Protein AF-A0A8R1DP20-F1 (afdb_monomer_lite)

Organism: Caenorhabditis japonica (NCBI:txid281687)

Radius of gyration: 30.89 Å; chains: 1; bounding box: 67×84×111 Å

Secondary structure (DSSP, 8-state):
-BS-EE--TTSPPEEPPS---EEEEEEE------HHHHHHHHHHHHHHSHHHHHHHHHHHHHHHHHHHHHH-PPP---------------------------------------------------------S-HHHHHHHHHHHHHHHHHHHHHHHHIIIII--HHHHHHHHHHHTTT---EEESS-SSSEEEEEPPTT--HHHHHHHHHHHHHTT-EEE--EES-BSS---SS--GGGPPP-------PPPP---

pLDDT: mean 75.61, std 26.03, range [26.55, 98.62]

InterPro domains:
  IPR006205 Mevalonate kinase [PTHR43290] (3-236)
  IPR013750 GHMP kinase, C-terminal domain [PF08544] (145-205)
  IPR036554 GHMP kinase, C-terminal domain superfamily [G3DSA:3.30.70.890] (19-90)
  IPR036554 GHMP kinase, C-terminal domain superfamily [G3DSA:3.30.70.890] (121-227)
  IPR036554 GHMP kinase, C-terminal domain superfamily [SSF55060] (19-72)
  IPR036554 GHMP kinase, C-terminal domain superfamily [SSF55060] (142-235)

Sequence (257 aa):
MRGVASFKPGHRIEHLKNLPDLRVILVNSKVERNTARMVQTVKERLKKFPEVVDAMFGSIDAISLEAAKILHRPLLEENGGGDGVQENGLGPLGGEQDHHSLQPTRTASVRSSSLSSYVGGGKRNSSASVISATSEKGENVDTFSKLNDLCRINNQLLIALGVGHPKVDLICTTLARYGIHPKMTGAGGGGSVFAFLKPNTPQTLLDMIDGELRSHGFEVWQPPLGGPGVVEHQRRPELFQTPVSSTQCSTPASKHK

Foldseek 3Di:
DWFDWDDDPPDDIHGAPDFDFWKKKKKALPDDDDLVVLVVLLVVVCVVPVVVSVVLVVVLVVLSVVLSVLGHDDDPDPPDDDDDDDDDDDDDDDDDDDDDDDDDDDDDDDDDDDDDDDDDDDDDDDDDDDPDPDPPQPSQQVSQLSQLVSQQSNQVSSVVSVQEEVSVVVLQVLCVVVVWGWHDDRSHPGTMIMTTDGVPPDPVSVVVSCVVSVVSVMDIDTDTHRGDDDDDDPDDDPVPDDDDDPPPPDDDDDDDD

Structure (mmCIF, N/CA/C/O backbone):
data_AF-A0A8R1DP20-F1
#
_entry.id   AF-A0A8R1DP20-F1
#
loop_
_atom_site.group_PDB
_atom_site.id
_atom_site.type_symbol
_atom_site.label_atom_id
_atom_site.label_alt_id
_atom_site.label_comp_id
_atom_site.label_asym_id
_atom_site.label_entity_id
_atom_site.label_seq_id
_atom_site.pdbx_PDB_ins_code
_atom_site.Cartn_x
_atom_site.Cartn_y
_atom_site.Cartn_z
_atom_site.occupancy
_atom_site.B_iso_or_equiv
_atom_site.auth_seq_id
_atom_site.auth_comp_id
_atom_site.auth_asym_id
_atom_site.auth_atom_id
_atom_site.pdbx_PDB_model_num
ATOM 1 N N . MET A 1 1 ? 19.316 14.354 -0.183 1.00 49.19 1 MET A N 1
ATOM 2 C CA . MET A 1 1 ? 18.669 13.281 0.610 1.00 49.19 1 MET A CA 1
ATOM 3 C C . MET A 1 1 ? 17.906 12.382 -0.360 1.00 49.19 1 MET A C 1
ATOM 5 O O . MET A 1 1 ? 17.172 12.924 -1.175 1.00 49.19 1 MET A O 1
ATOM 9 N N . ARG A 1 2 ? 18.130 11.063 -0.351 1.00 61.38 2 ARG A N 1
ATOM 10 C CA . ARG A 1 2 ? 17.309 10.071 -1.078 1.00 61.38 2 ARG A 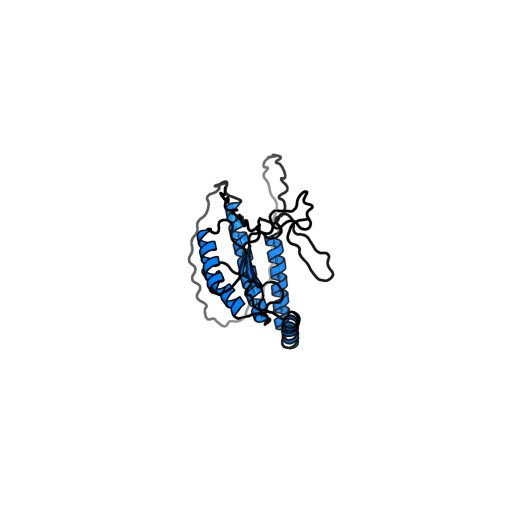CA 1
ATOM 11 C C . ARG A 1 2 ? 16.467 9.290 -0.063 1.00 61.38 2 ARG A C 1
ATOM 13 O O . ARG A 1 2 ? 16.819 9.291 1.116 1.00 61.38 2 ARG A O 1
ATOM 20 N N . GLY A 1 3 ? 15.469 8.549 -0.533 1.00 72.62 3 GLY A N 1
ATOM 21 C CA . GLY A 1 3 ? 15.149 7.263 0.088 1.00 72.62 3 GLY A CA 1
ATOM 22 C C . GLY A 1 3 ? 13.850 7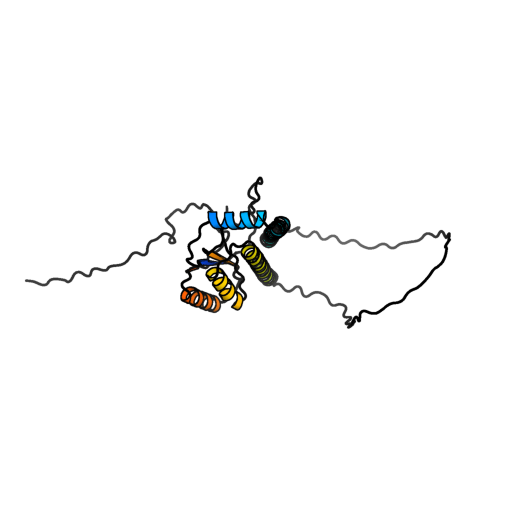.139 0.878 1.00 72.62 3 GLY A C 1
ATOM 23 O O . GLY A 1 3 ? 12.931 7.951 0.804 1.00 72.62 3 GLY A O 1
ATOM 24 N N . VAL A 1 4 ? 13.808 6.027 1.605 1.00 88.12 4 VAL A N 1
ATOM 25 C CA . VAL A 1 4 ? 12.757 5.566 2.512 1.00 88.12 4 VAL A CA 1
ATOM 26 C C . VAL A 1 4 ? 13.063 6.077 3.920 1.00 88.12 4 VAL A C 1
ATOM 28 O O . VAL A 1 4 ? 14.229 6.200 4.301 1.00 88.12 4 VAL A O 1
ATOM 31 N N . ALA A 1 5 ? 12.027 6.356 4.705 1.00 90.81 5 ALA A N 1
ATOM 32 C CA . ALA A 1 5 ? 12.176 6.754 6.097 1.00 90.81 5 ALA A CA 1
ATOM 33 C C . ALA A 1 5 ? 11.202 5.996 7.006 1.00 90.81 5 ALA A C 1
ATOM 35 O O . ALA A 1 5 ? 10.066 5.723 6.616 1.00 90.81 5 ALA A O 1
ATOM 36 N N . SER A 1 6 ? 11.658 5.688 8.217 1.00 91.75 6 SER A N 1
ATOM 37 C CA . SER A 1 6 ? 10.827 5.212 9.318 1.00 91.75 6 SER A CA 1
ATOM 38 C C . SER A 1 6 ? 10.242 6.409 10.069 1.00 91.75 6 SER A C 1
ATOM 40 O O . SER A 1 6 ? 10.922 7.413 10.301 1.00 91.75 6 SER A O 1
ATOM 42 N N . PHE A 1 7 ? 8.969 6.308 10.446 1.00 94.19 7 PHE A N 1
ATOM 43 C CA . PHE A 1 7 ? 8.262 7.315 11.230 1.00 94.19 7 PHE A CA 1
ATOM 44 C C . PHE A 1 7 ? 7.492 6.643 12.363 1.00 94.19 7 PHE A C 1
ATOM 46 O O . PHE A 1 7 ? 6.696 5.735 12.130 1.00 94.19 7 PHE A O 1
ATOM 53 N N . LYS A 1 8 ? 7.681 7.157 13.580 1.00 93.12 8 LYS A N 1
ATOM 54 C CA . LYS A 1 8 ? 6.907 6.793 14.766 1.00 93.12 8 LYS A CA 1
ATOM 55 C C . LYS A 1 8 ? 6.496 8.075 15.498 1.00 93.12 8 LYS A C 1
ATOM 57 O O . LYS A 1 8 ? 7.339 8.961 15.657 1.00 93.12 8 LYS A O 1
ATOM 62 N N . PRO A 1 9 ? 5.237 8.219 15.954 1.00 91.69 9 PRO A N 1
ATOM 63 C CA . PRO A 1 9 ? 4.812 9.392 16.716 1.00 91.69 9 PRO A CA 1
ATOM 64 C C . PRO A 1 9 ? 5.732 9.668 17.914 1.00 91.69 9 PRO A C 1
ATOM 66 O O . PRO A 1 9 ? 6.179 8.743 18.592 1.00 91.69 9 PRO A O 1
ATOM 69 N N . GLY A 1 10 ? 6.053 10.942 18.150 1.00 93.88 10 GLY A N 1
ATOM 70 C CA . GLY A 1 10 ? 6.970 11.374 19.215 1.00 93.88 10 GLY A CA 1
ATOM 71 C C . GLY A 1 10 ? 8.462 11.102 18.968 1.00 93.88 10 GLY A C 1
ATOM 72 O O . GLY A 1 10 ? 9.282 11.536 19.770 1.00 93.88 10 GLY A O 1
ATOM 73 N N . HIS A 1 11 ? 8.833 10.431 17.873 1.00 91.56 11 HIS A N 1
ATOM 74 C CA . HIS A 1 11 ? 10.223 10.117 17.529 1.00 91.56 11 HIS A CA 1
ATOM 75 C C . HIS A 1 11 ? 10.692 10.958 16.332 1.00 91.56 11 HIS A C 1
ATOM 77 O O . HIS A 1 11 ? 9.885 11.502 15.573 1.00 91.56 11 HIS A O 1
ATOM 83 N N . ARG A 1 12 ? 12.013 11.081 16.148 1.00 92.31 12 ARG A N 1
ATOM 84 C CA . ARG A 1 12 ? 12.572 11.690 14.931 1.00 92.31 12 ARG A CA 1
ATOM 85 C C . ARG A 1 12 ? 12.351 10.755 13.738 1.00 92.31 12 ARG A C 1
ATOM 87 O O . ARG A 1 12 ? 12.332 9.541 13.895 1.00 92.31 12 ARG A O 1
ATOM 94 N N . ILE A 1 13 ? 12.198 11.335 12.549 1.00 92.06 13 ILE A N 1
ATOM 95 C CA . ILE A 1 13 ? 12.156 10.575 11.295 1.00 92.06 13 ILE A CA 1
ATOM 96 C C . ILE A 1 13 ? 13.553 10.003 11.033 1.00 92.06 13 ILE A C 1
ATOM 98 O O . ILE A 1 13 ? 14.531 10.751 10.974 1.00 92.06 13 ILE A O 1
ATOM 102 N N . GLU A 1 14 ? 13.639 8.687 10.863 1.00 89.62 14 GLU A N 1
ATOM 103 C CA . GLU A 1 14 ? 14.893 7.977 10.608 1.00 89.62 14 GLU A CA 1
ATOM 104 C C . GLU A 1 14 ? 14.995 7.624 9.126 1.00 89.62 14 GLU A C 1
ATOM 106 O O . GLU A 1 14 ? 14.159 6.903 8.587 1.00 89.62 14 GLU A O 1
ATOM 111 N N . HIS A 1 15 ? 16.021 8.128 8.443 1.00 88.81 15 HIS A N 1
ATOM 112 C CA . HIS A 1 15 ? 16.232 7.848 7.024 1.00 88.81 15 HIS A CA 1
ATOM 113 C C . HIS A 1 15 ? 17.033 6.560 6.837 1.00 88.81 15 HIS A C 1
ATOM 115 O O . HIS A 1 15 ? 18.187 6.476 7.267 1.00 88.81 15 HIS A O 1
ATOM 121 N N . LEU A 1 16 ? 16.444 5.581 6.148 1.00 86.50 16 LEU A N 1
ATOM 122 C CA . LEU A 1 16 ? 17.113 4.326 5.828 1.00 86.50 16 LEU A CA 1
ATOM 123 C C . LEU A 1 16 ? 18.193 4.584 4.771 1.00 86.50 16 LEU A C 1
ATOM 125 O O . LEU A 1 16 ? 17.944 5.192 3.727 1.00 86.50 16 LEU A O 1
ATOM 129 N N . LYS A 1 17 ? 19.405 4.106 5.053 1.00 83.88 17 LYS A N 1
ATOM 130 C CA . LYS A 1 17 ? 20.562 4.180 4.150 1.00 83.88 17 LYS A CA 1
ATOM 131 C C . LYS A 1 17 ? 20.728 2.865 3.385 1.00 83.88 17 LYS A C 1
ATOM 133 O O . LYS A 1 17 ? 20.220 1.833 3.821 1.00 83.88 17 LYS A O 1
ATOM 138 N N . ASN A 1 18 ? 21.481 2.922 2.284 1.00 83.00 18 ASN A N 1
ATOM 139 C CA . ASN A 1 18 ? 21.891 1.769 1.465 1.00 83.00 18 ASN A CA 1
ATOM 140 C C . ASN A 1 18 ? 20.717 0.945 0.912 1.00 83.00 18 ASN A C 1
ATOM 142 O O . ASN A 1 18 ? 20.746 -0.283 0.903 1.00 83.00 18 ASN A O 1
ATOM 146 N N . LEU A 1 19 ? 19.671 1.641 0.469 1.00 83.19 19 LEU A N 1
ATOM 147 C CA . LEU A 1 19 ? 18.488 1.022 -0.117 1.00 83.19 19 LEU A CA 1
ATOM 148 C C . LEU A 1 19 ? 18.837 0.363 -1.466 1.00 83.19 19 LEU A C 1
ATOM 150 O O . LEU A 1 19 ? 19.580 0.969 -2.247 1.00 83.19 19 LEU A O 1
ATOM 154 N N . PRO A 1 20 ? 18.286 -0.826 -1.778 1.00 84.12 20 PRO A N 1
ATOM 155 C CA . PRO A 1 20 ? 18.354 -1.390 -3.126 1.00 84.12 20 PRO A CA 1
ATOM 156 C C . PRO A 1 20 ? 17.576 -0.517 -4.128 1.00 84.12 20 PRO A C 1
ATOM 158 O O . PRO A 1 20 ? 16.791 0.347 -3.733 1.00 84.12 20 PRO A O 1
ATOM 161 N N . ASP A 1 21 ? 17.752 -0.752 -5.433 1.00 84.62 21 ASP A N 1
ATOM 162 C CA . ASP A 1 21 ? 16.903 -0.111 -6.448 1.00 84.62 21 ASP A CA 1
ATOM 163 C C . ASP A 1 21 ? 15.476 -0.674 -6.374 1.00 84.62 21 ASP A C 1
ATOM 165 O O . ASP A 1 21 ? 15.208 -1.807 -6.779 1.00 84.62 21 ASP A O 1
ATOM 169 N N . LEU A 1 22 ? 14.558 0.106 -5.804 1.00 87.44 22 LEU A N 1
ATOM 170 C CA . LEU A 1 22 ? 13.177 -0.295 -5.563 1.00 87.44 22 LEU A CA 1
ATOM 171 C C . LEU A 1 22 ? 12.294 0.126 -6.736 1.00 87.44 22 LEU A C 1
ATOM 173 O O . LEU A 1 22 ? 11.806 1.252 -6.775 1.00 87.44 22 LEU A O 1
ATOM 177 N N . ARG A 1 23 ? 12.007 -0.788 -7.663 1.00 90.56 23 ARG A N 1
ATOM 178 C CA . ARG A 1 23 ? 10.954 -0.570 -8.667 1.00 90.56 23 ARG A CA 1
ATOM 179 C C . ARG A 1 23 ? 9.609 -1.051 -8.132 1.00 90.56 23 ARG A C 1
ATOM 181 O O . ARG A 1 23 ? 9.512 -2.150 -7.582 1.00 90.56 23 ARG A O 1
ATOM 188 N N . VAL A 1 24 ? 8.566 -0.245 -8.307 1.00 94.31 24 VAL A N 1
ATOM 189 C CA . VAL A 1 24 ? 7.194 -0.606 -7.924 1.00 94.31 24 VAL A CA 1
ATOM 190 C C . VAL A 1 24 ? 6.247 -0.478 -9.106 1.00 94.31 24 VAL A C 1
ATOM 192 O O . VAL A 1 24 ? 6.455 0.353 -9.983 1.00 94.31 24 VAL A O 1
ATOM 195 N N . ILE A 1 25 ? 5.176 -1.268 -9.102 1.00 95.75 25 ILE A N 1
ATOM 196 C CA . ILE A 1 25 ? 3.975 -0.964 -9.881 1.00 95.75 25 ILE A CA 1
ATOM 197 C C . ILE A 1 25 ? 3.020 -0.183 -8.980 1.00 95.75 25 ILE A C 1
ATOM 199 O O . ILE A 1 25 ? 2.758 -0.595 -7.850 1.00 95.75 25 ILE A O 1
ATOM 203 N N . LEU A 1 26 ? 2.529 0.952 -9.467 1.00 97.62 26 LEU A N 1
ATOM 204 C CA . LEU A 1 26 ? 1.549 1.813 -8.814 1.00 97.62 26 LEU A CA 1
ATOM 205 C C . LEU A 1 26 ? 0.270 1.784 -9.650 1.00 97.62 26 LEU A C 1
ATOM 207 O O . LEU A 1 26 ? 0.310 2.112 -10.835 1.00 97.62 26 LEU A O 1
ATOM 211 N N . VAL A 1 27 ? -0.855 1.418 -9.037 1.00 98.12 27 VAL A N 1
ATOM 212 C CA . VAL A 1 27 ? -2.149 1.315 -9.725 1.00 98.12 27 VAL A CA 1
ATOM 213 C C . VAL A 1 27 ? -3.176 2.188 -9.016 1.00 98.12 27 VAL A C 1
ATOM 215 O O . VAL A 1 27 ? -3.440 1.984 -7.832 1.00 98.12 27 VAL A O 1
ATOM 218 N N . ASN A 1 28 ? -3.764 3.149 -9.727 1.00 98.19 28 ASN A N 1
ATOM 219 C CA . ASN A 1 28 ? -4.878 3.968 -9.250 1.00 98.19 28 ASN A CA 1
ATOM 220 C C . ASN A 1 28 ? -6.208 3.371 -9.731 1.00 98.19 28 ASN A C 1
ATOM 222 O O . ASN A 1 28 ? -6.467 3.258 -10.930 1.00 98.19 28 ASN A O 1
ATOM 226 N N . SER A 1 29 ? -7.077 3.035 -8.776 1.00 97.56 29 SER A N 1
ATOM 227 C CA . SER A 1 29 ? -8.414 2.474 -9.019 1.00 97.56 29 SER A CA 1
ATOM 228 C C . SER A 1 29 ? -9.422 3.472 -9.612 1.00 97.56 29 SER A C 1
ATOM 230 O O . SER A 1 29 ? -10.528 3.072 -9.990 1.00 97.56 29 SER A O 1
ATOM 232 N N . LYS A 1 30 ? -9.067 4.767 -9.638 1.00 97.00 30 LYS A N 1
ATOM 233 C CA . LYS A 1 30 ? -9.943 5.916 -9.935 1.00 97.00 30 LYS A CA 1
ATOM 234 C C . LYS A 1 30 ? -11.189 6.005 -9.043 1.00 97.00 30 LYS A C 1
ATOM 236 O O . LYS A 1 30 ? -12.176 6.632 -9.410 1.00 97.00 30 LYS A O 1
ATOM 241 N N . VAL A 1 31 ? -11.160 5.366 -7.873 1.00 96.56 31 VAL A N 1
ATOM 242 C CA . VAL A 1 31 ? -12.232 5.447 -6.877 1.00 96.56 31 VAL A CA 1
ATOM 243 C C . VAL A 1 31 ? -11.957 6.612 -5.939 1.00 96.56 31 VAL A C 1
ATOM 245 O O . VAL A 1 31 ? -10.953 6.610 -5.217 1.00 96.56 31 VAL A O 1
ATOM 248 N N . GLU A 1 32 ? -12.865 7.585 -5.940 1.00 94.44 32 GLU A N 1
ATOM 249 C CA . GLU A 1 32 ? -12.885 8.664 -4.957 1.00 94.44 32 GLU A CA 1
ATOM 250 C C . GLU A 1 32 ? -13.083 8.118 -3.542 1.00 94.44 32 GLU A C 1
ATOM 252 O O . GLU A 1 32 ? -13.831 7.169 -3.311 1.00 94.44 32 GLU A O 1
ATOM 257 N N . ARG A 1 33 ? -12.414 8.737 -2.568 1.00 91.31 33 ARG A N 1
ATOM 258 C CA . ARG A 1 33 ? -12.427 8.290 -1.174 1.00 91.31 33 ARG A CA 1
ATOM 259 C C . ARG A 1 33 ? -12.452 9.470 -0.217 1.00 91.31 33 ARG A C 1
ATOM 261 O O . ARG A 1 33 ? -11.727 10.445 -0.393 1.00 91.31 33 ARG A O 1
ATOM 268 N N . ASN A 1 34 ? -13.218 9.339 0.861 1.00 93.81 34 ASN A N 1
ATOM 269 C CA . ASN A 1 34 ? -13.189 10.287 1.969 1.00 93.81 34 ASN A CA 1
ATOM 270 C C . ASN A 1 34 ? -12.251 9.761 3.070 1.00 93.81 34 ASN A C 1
ATOM 272 O O . ASN A 1 34 ? -12.592 8.823 3.792 1.00 93.81 34 ASN A O 1
ATOM 276 N N . THR A 1 35 ? -11.069 10.373 3.200 1.00 94.44 35 THR A N 1
ATOM 277 C CA . THR A 1 35 ? -10.058 10.011 4.212 1.00 94.44 35 THR A CA 1
ATOM 278 C C . THR A 1 35 ? -10.621 10.043 5.637 1.00 94.44 35 THR A C 1
ATOM 280 O O . THR A 1 35 ? -10.361 9.121 6.407 1.00 94.44 35 THR A O 1
ATOM 283 N N . ALA A 1 36 ? -11.425 11.053 5.986 1.00 96.94 36 ALA A N 1
ATOM 284 C CA . ALA A 1 36 ? -12.000 11.173 7.325 1.00 96.94 36 ALA A CA 1
ATOM 285 C C . ALA A 1 36 ? -12.980 10.026 7.627 1.00 96.94 36 ALA A C 1
ATOM 287 O O . ALA A 1 36 ? -12.935 9.462 8.718 1.00 96.94 36 ALA A O 1
ATOM 288 N N . ARG A 1 37 ? -13.793 9.603 6.647 1.00 96.12 37 ARG A N 1
ATOM 289 C CA . ARG A 1 37 ? -14.683 8.436 6.784 1.00 96.12 37 ARG A CA 1
ATOM 290 C C . ARG A 1 37 ? -13.907 7.135 7.008 1.00 96.12 37 ARG A C 1
ATOM 292 O O . ARG A 1 37 ? -14.336 6.318 7.817 1.00 96.12 37 ARG A O 1
ATOM 299 N N . MET A 1 38 ? -12.775 6.938 6.329 1.00 97.06 38 MET A N 1
ATOM 300 C CA . MET A 1 38 ? -11.930 5.751 6.536 1.00 97.06 38 MET A CA 1
ATOM 301 C C . MET A 1 38 ? -11.319 5.733 7.942 1.00 97.06 38 MET A C 1
ATOM 303 O O . MET A 1 38 ? -11.454 4.740 8.653 1.00 97.06 38 MET A O 1
ATOM 307 N N . VAL A 1 39 ? -10.747 6.854 8.395 1.00 97.25 39 VAL A N 1
ATOM 308 C CA . VAL A 1 39 ? -10.213 6.987 9.765 1.00 97.25 39 VAL A CA 1
ATOM 309 C C . VAL A 1 39 ? -11.308 6.772 10.818 1.00 97.25 39 VAL A C 1
ATOM 311 O O . VAL A 1 39 ? -11.095 6.051 11.791 1.00 97.25 39 VAL A O 1
ATOM 314 N N . GLN A 1 40 ? -12.503 7.329 10.604 1.00 97.75 40 GLN A N 1
ATOM 315 C CA . GLN A 1 40 ? -13.651 7.133 11.490 1.00 97.75 40 GLN A CA 1
ATOM 316 C C . GLN A 1 40 ? -14.109 5.662 11.529 1.00 97.75 40 GLN A C 1
ATOM 318 O O . GLN A 1 40 ? -14.373 5.144 12.610 1.00 97.75 40 GLN A O 1
ATOM 323 N N . THR A 1 41 ? -14.110 4.961 10.389 1.00 97.56 41 THR A N 1
ATOM 324 C CA . THR A 1 41 ? -14.449 3.524 10.303 1.00 97.56 41 THR A CA 1
ATOM 325 C C . THR A 1 41 ? -13.497 2.672 11.152 1.00 97.56 41 THR A C 1
ATOM 327 O O . THR A 1 41 ? -13.940 1.795 11.896 1.00 97.56 41 THR A O 1
ATOM 330 N N . VAL A 1 42 ? -12.190 2.955 11.094 1.00 98.25 42 VAL A N 1
ATOM 331 C CA . VAL A 1 42 ? -11.181 2.269 11.921 1.00 98.25 42 VAL A CA 1
ATOM 332 C C . VAL A 1 42 ? -11.373 2.602 13.406 1.00 98.25 42 VAL A C 1
ATOM 334 O O . VAL A 1 42 ? -11.355 1.701 14.242 1.00 98.25 42 VAL A O 1
ATOM 337 N N . LYS A 1 43 ? -11.633 3.872 13.744 1.00 98.25 43 LYS A N 1
ATOM 338 C CA . LYS A 1 43 ? -11.889 4.327 15.123 1.00 98.25 43 LYS A CA 1
ATOM 339 C C . LYS A 1 43 ? -13.128 3.669 15.745 1.00 98.25 43 LYS A C 1
ATOM 341 O O . LYS A 1 43 ? -13.103 3.285 16.913 1.00 98.25 43 LYS A O 1
ATOM 346 N N . GLU A 1 44 ? -14.204 3.517 14.979 1.00 98.38 44 GLU A N 1
ATOM 347 C CA . GLU A 1 44 ? -15.421 2.818 15.410 1.00 98.38 44 GLU A CA 1
ATOM 348 C C . GLU A 1 44 ? -15.176 1.320 15.616 1.00 98.38 44 GLU A C 1
ATOM 350 O O . GLU A 1 44 ? -15.663 0.745 16.591 1.00 98.38 44 GLU A O 1
ATOM 355 N N . ARG A 1 45 ? -14.371 0.695 14.747 1.00 98.00 45 ARG A N 1
ATOM 356 C CA . ARG A 1 45 ? -13.982 -0.715 14.880 1.00 98.00 45 ARG A CA 1
ATOM 357 C C . ARG A 1 45 ? -13.114 -0.951 16.116 1.00 98.00 45 ARG A C 1
ATOM 359 O O . ARG A 1 45 ? -13.410 -1.876 16.867 1.00 98.00 45 ARG A O 1
ATOM 366 N N . LEU A 1 46 ? -12.137 -0.076 16.376 1.00 98.25 46 LEU A N 1
ATOM 367 C CA . LEU A 1 46 ? -11.325 -0.074 17.599 1.00 98.25 46 LEU A CA 1
ATOM 368 C C . LEU A 1 46 ? -12.202 0.055 18.853 1.00 98.25 46 LEU A C 1
ATOM 370 O O . LEU A 1 46 ? -12.074 -0.739 19.776 1.00 98.25 46 LEU A O 1
ATOM 374 N N . LYS A 1 47 ? -13.161 0.994 18.867 1.00 98.44 47 LYS A N 1
ATOM 375 C CA . LYS A 1 47 ? -14.106 1.145 19.989 1.00 98.44 47 LYS A CA 1
ATOM 376 C C . LYS A 1 47 ? -14.952 -0.115 20.227 1.00 98.44 47 LYS A C 1
ATOM 378 O O . LYS A 1 47 ? -15.339 -0.373 21.363 1.00 98.44 47 LYS A O 1
ATOM 383 N N . LYS A 1 48 ? -15.282 -0.868 19.172 1.00 98.38 48 LYS A N 1
ATOM 384 C CA . LYS A 1 48 ? -16.128 -2.068 19.256 1.00 98.38 48 LYS A CA 1
ATOM 385 C C . LYS A 1 48 ? -15.355 -3.328 19.661 1.00 98.38 48 LYS A C 1
ATOM 387 O O . LYS A 1 48 ? -15.914 -4.163 20.365 1.00 98.38 48 LYS A O 1
ATOM 392 N N . PHE A 1 49 ? -14.111 -3.472 19.208 1.00 98.31 49 PHE A N 1
ATOM 393 C CA . PHE A 1 49 ? -13.285 -4.667 19.406 1.00 98.31 49 PHE A CA 1
ATOM 394 C C . PHE A 1 49 ? -11.825 -4.280 19.727 1.00 98.31 49 PHE A C 1
ATOM 396 O O . PHE A 1 49 ? -10.946 -4.525 18.899 1.00 98.31 49 PHE A O 1
ATOM 403 N N . PRO A 1 50 ? -11.554 -3.654 20.891 1.00 98.50 50 PRO A N 1
ATOM 404 C CA . PRO A 1 50 ? -10.259 -3.035 21.181 1.00 98.50 50 PRO A CA 1
ATOM 405 C C . PRO A 1 50 ? -9.098 -4.030 21.105 1.00 98.50 50 PRO A C 1
ATOM 407 O O . PRO A 1 50 ? -8.235 -3.877 20.250 1.00 98.50 50 PRO A O 1
ATOM 410 N N . GLU A 1 51 ? -9.145 -5.115 21.882 1.00 98.56 51 GLU A N 1
ATOM 411 C CA . GLU A 1 51 ? -8.080 -6.132 21.942 1.00 98.56 51 GLU A CA 1
ATOM 412 C C . GLU A 1 51 ? -7.730 -6.727 20.566 1.00 98.56 51 GLU A C 1
ATOM 414 O O . GLU A 1 51 ? -6.560 -6.929 20.242 1.00 98.56 51 GLU A O 1
ATOM 419 N N . VAL A 1 52 ? -8.743 -6.966 19.724 1.00 98.50 52 VAL A N 1
ATOM 420 C CA . VAL A 1 52 ? -8.561 -7.512 18.371 1.00 98.50 52 VAL A CA 1
ATOM 421 C C . VAL A 1 52 ? -7.883 -6.488 17.461 1.00 98.50 52 VAL A C 1
ATOM 423 O O . VAL A 1 52 ? -6.947 -6.824 16.739 1.00 98.50 52 VAL A O 1
ATOM 426 N N . VAL A 1 53 ? -8.343 -5.235 17.484 1.00 98.50 53 VAL A N 1
ATOM 427 C CA . VAL A 1 53 ? -7.809 -4.176 16.618 1.00 98.50 53 VAL A CA 1
ATOM 428 C C . VAL A 1 53 ? -6.410 -3.740 17.066 1.00 98.50 53 VAL A C 1
ATOM 430 O O . VAL A 1 53 ? -5.551 -3.518 16.213 1.00 98.50 53 VAL A O 1
ATOM 433 N N . ASP A 1 54 ? -6.131 -3.713 18.367 1.00 98.50 54 ASP A N 1
ATOM 434 C CA . ASP A 1 54 ? -4.797 -3.428 18.903 1.00 98.50 54 ASP A CA 1
ATOM 435 C C . ASP A 1 54 ? -3.792 -4.537 18.544 1.00 98.50 54 ASP A C 1
ATOM 437 O O . ASP A 1 54 ? -2.673 -4.239 18.120 1.00 98.50 54 ASP A O 1
ATOM 441 N N . ALA A 1 55 ? -4.196 -5.814 18.578 1.00 98.56 55 ALA A N 1
ATOM 442 C CA . ALA A 1 55 ? -3.369 -6.919 18.080 1.00 98.56 55 ALA A CA 1
ATOM 443 C C . ALA A 1 55 ? -3.079 -6.804 16.566 1.00 98.56 55 ALA A C 1
ATOM 445 O O . ALA A 1 55 ? -1.968 -7.102 16.106 1.00 98.56 55 ALA A O 1
ATOM 446 N N . MET A 1 56 ? -4.043 -6.315 15.776 1.00 98.44 56 MET A N 1
ATOM 447 C CA . MET A 1 56 ? -3.824 -6.008 14.359 1.00 98.44 56 MET A CA 1
ATOM 448 C C . MET A 1 56 ? -2.859 -4.832 14.163 1.00 98.44 56 MET A C 1
ATOM 450 O O . MET A 1 56 ? -1.996 -4.905 13.290 1.00 98.44 56 MET A O 1
ATOM 454 N N . PHE A 1 57 ? -2.945 -3.772 14.974 1.00 98.38 57 PHE A N 1
ATOM 455 C CA . PHE A 1 57 ? -1.987 -2.664 14.925 1.00 98.38 57 PHE A CA 1
ATOM 456 C C . PHE A 1 57 ? -0.572 -3.106 15.312 1.00 98.38 57 PHE A C 1
ATOM 458 O O . PHE A 1 57 ? 0.369 -2.765 14.597 1.00 98.38 57 PHE A O 1
ATOM 465 N N . GLY A 1 58 ? -0.415 -3.933 16.351 1.00 98.50 58 GLY A N 1
ATOM 466 C CA . GLY A 1 58 ? 0.872 -4.547 16.697 1.00 98.50 58 GLY A CA 1
ATOM 467 C C . GLY A 1 58 ? 1.448 -5.393 15.553 1.00 98.50 58 GLY A C 1
ATOM 468 O O . GLY A 1 58 ? 2.645 -5.342 15.278 1.00 98.50 58 GLY A O 1
ATOM 469 N N . SER A 1 59 ? 0.588 -6.096 14.810 1.00 98.62 59 SER A N 1
ATOM 470 C CA . SER A 1 59 ? 0.991 -6.844 13.610 1.00 98.62 59 SER A CA 1
ATOM 471 C C . SER A 1 59 ? 1.446 -5.922 12.465 1.00 98.62 59 SER A C 1
ATOM 473 O O . SER A 1 59 ? 2.424 -6.222 11.782 1.00 98.62 59 SER A O 1
ATOM 475 N N . ILE A 1 60 ? 0.780 -4.780 12.255 1.00 98.38 60 ILE A N 1
ATOM 476 C CA . ILE A 1 60 ? 1.162 -3.777 11.240 1.00 98.38 60 ILE A CA 1
ATOM 477 C C . ILE A 1 60 ? 2.475 -3.060 11.618 1.00 98.38 60 ILE A C 1
ATOM 479 O O . ILE A 1 60 ? 3.297 -2.794 10.734 1.00 98.38 60 ILE A O 1
ATOM 483 N N . ASP A 1 61 ? 2.708 -2.788 12.907 1.00 98.00 61 ASP A N 1
ATOM 484 C CA . ASP A 1 61 ? 3.978 -2.251 13.426 1.00 98.00 61 ASP A CA 1
ATOM 485 C C . ASP A 1 61 ? 5.123 -3.248 13.184 1.00 98.00 61 ASP A C 1
ATOM 487 O O . ASP A 1 61 ? 6.116 -2.903 12.542 1.00 98.00 61 ASP A O 1
ATOM 491 N N . ALA A 1 62 ? 4.933 -4.522 13.550 1.00 98.31 62 ALA A N 1
ATOM 492 C CA . ALA A 1 62 ? 5.906 -5.589 13.307 1.00 98.31 62 ALA A CA 1
ATOM 493 C C . ALA A 1 62 ? 6.255 -5.756 11.814 1.00 98.31 62 ALA A C 1
ATOM 495 O O . ALA A 1 62 ? 7.430 -5.879 11.470 1.00 98.31 62 ALA A O 1
ATOM 496 N N . ILE A 1 63 ? 5.267 -5.684 10.912 1.00 98.12 63 ILE A N 1
ATOM 497 C CA . ILE A 1 63 ? 5.502 -5.689 9.456 1.00 98.12 63 ILE A CA 1
ATOM 498 C C . ILE A 1 63 ? 6.359 -4.494 9.018 1.00 98.12 63 ILE A C 1
ATOM 500 O O . ILE A 1 63 ? 7.223 -4.637 8.153 1.00 98.12 63 ILE A O 1
ATOM 504 N N . SER A 1 64 ? 6.126 -3.316 9.597 1.00 96.94 64 SER A N 1
ATOM 505 C CA . SER A 1 64 ? 6.861 -2.093 9.254 1.00 96.94 64 SER A CA 1
ATOM 506 C C . SER A 1 64 ? 8.318 -2.170 9.723 1.00 96.94 64 SER A C 1
ATOM 508 O O . SER A 1 64 ? 9.226 -1.813 8.973 1.00 96.94 64 SER A O 1
ATOM 510 N N . LEU A 1 65 ? 8.546 -2.716 10.921 1.00 94.81 65 LEU A N 1
ATOM 511 C CA . LEU A 1 65 ? 9.877 -3.004 11.458 1.00 94.81 65 LEU A CA 1
ATOM 512 C C . LEU A 1 65 ? 10.620 -4.054 10.619 1.00 94.81 65 LEU A C 1
ATOM 514 O O . LEU A 1 65 ? 11.797 -3.873 10.318 1.00 94.81 65 LEU A O 1
ATOM 518 N N . GLU A 1 66 ? 9.951 -5.130 10.204 1.00 95.62 66 GLU A N 1
ATOM 519 C CA . GLU A 1 66 ? 10.575 -6.182 9.394 1.00 95.62 66 GLU A CA 1
ATOM 520 C C . GLU A 1 66 ? 10.913 -5.693 7.978 1.00 95.62 66 GLU A C 1
ATOM 522 O O . GLU A 1 66 ? 12.018 -5.921 7.487 1.00 95.62 66 GLU A O 1
ATOM 527 N N . ALA A 1 67 ? 10.018 -4.921 7.353 1.00 94.75 67 ALA A N 1
ATOM 528 C CA . ALA A 1 67 ? 10.301 -4.256 6.085 1.00 94.75 67 ALA A CA 1
ATOM 529 C C . ALA A 1 67 ? 11.502 -3.301 6.199 1.00 94.75 67 ALA A C 1
ATOM 531 O O . ALA A 1 67 ? 12.330 -3.257 5.291 1.00 94.75 67 ALA A O 1
ATOM 532 N N . ALA A 1 68 ? 11.641 -2.573 7.314 1.00 92.56 68 ALA A N 1
ATOM 533 C CA . ALA A 1 68 ? 12.786 -1.696 7.538 1.00 92.56 68 ALA A CA 1
ATOM 534 C C . ALA A 1 68 ? 14.114 -2.471 7.632 1.00 92.56 68 ALA A C 1
ATOM 536 O O . ALA A 1 68 ? 15.091 -2.043 7.020 1.00 92.56 68 ALA A O 1
ATOM 537 N N . LYS A 1 69 ? 14.144 -3.630 8.310 1.00 90.94 69 LYS A N 1
ATOM 538 C CA . LYS A 1 69 ? 15.326 -4.517 8.347 1.00 90.94 69 LYS A CA 1
ATOM 539 C C . LYS A 1 69 ? 15.693 -5.039 6.958 1.00 90.94 69 LYS A C 1
ATOM 541 O O . LYS A 1 69 ? 16.857 -4.999 6.588 1.00 90.94 69 LYS A O 1
ATOM 546 N N . ILE A 1 70 ? 14.706 -5.499 6.184 1.00 91.19 70 ILE A N 1
ATOM 547 C CA . ILE A 1 70 ? 14.917 -6.037 4.827 1.00 91.19 70 ILE A CA 1
ATOM 548 C C . ILE A 1 70 ? 15.432 -4.953 3.866 1.00 91.19 70 ILE A C 1
ATOM 550 O O . ILE A 1 70 ? 16.244 -5.234 2.989 1.00 91.19 70 ILE A O 1
ATOM 554 N N . LEU A 1 71 ? 14.961 -3.712 4.016 1.00 88.50 71 LEU A N 1
ATOM 555 C CA . LEU A 1 71 ? 15.370 -2.586 3.174 1.00 88.50 71 LEU A CA 1
ATOM 556 C C . LEU A 1 71 ? 16.717 -1.975 3.577 1.00 88.50 71 LEU A C 1
ATOM 558 O O . LEU A 1 71 ? 17.378 -1.366 2.735 1.00 88.50 71 LEU A O 1
ATOM 562 N N . HIS A 1 72 ? 17.116 -2.091 4.843 1.00 82.44 72 HIS A N 1
ATOM 563 C CA . HIS A 1 72 ? 18.354 -1.506 5.334 1.00 82.44 72 HIS A CA 1
ATOM 564 C C . HIS A 1 72 ? 19.518 -2.491 5.216 1.00 82.44 72 HIS A C 1
ATOM 566 O O . HIS A 1 72 ? 19.688 -3.371 6.055 1.00 82.44 72 HIS A O 1
ATOM 572 N N . ARG A 1 73 ? 20.366 -2.307 4.199 1.00 69.94 73 ARG A N 1
ATOM 573 C CA . ARG A 1 73 ? 21.622 -3.054 4.070 1.00 69.94 73 ARG A CA 1
ATOM 574 C C . ARG A 1 73 ? 22.702 -2.429 4.974 1.00 69.94 73 ARG A C 1
ATOM 576 O O . ARG A 1 73 ? 23.089 -1.277 4.728 1.00 69.94 73 ARG A O 1
ATOM 583 N N . PRO A 1 74 ? 23.226 -3.140 5.992 1.00 55.81 74 PRO A N 1
ATOM 584 C CA . PRO A 1 74 ? 24.432 -2.707 6.690 1.00 55.81 74 PRO A CA 1
ATOM 585 C C . PRO A 1 74 ? 25.584 -2.617 5.686 1.00 55.81 74 PRO A C 1
ATOM 587 O O . PRO A 1 74 ? 25.689 -3.457 4.792 1.00 55.81 74 PRO A O 1
ATOM 590 N N . LEU A 1 75 ? 26.449 -1.611 5.816 1.00 46.94 75 LEU A N 1
ATOM 591 C CA . LEU A 1 75 ? 27.731 -1.665 5.116 1.00 46.94 75 LEU A CA 1
ATOM 592 C C . LEU A 1 75 ? 28.540 -2.789 5.760 1.00 46.94 75 LEU A C 1
ATOM 594 O O . LEU A 1 75 ? 28.719 -2.790 6.976 1.00 46.94 75 LEU A O 1
ATOM 598 N N . LEU A 1 76 ? 29.013 -3.734 4.949 1.00 46.69 76 LEU A N 1
ATOM 599 C CA . LEU A 1 76 ? 30.117 -4.584 5.367 1.00 46.69 76 LEU A CA 1
ATOM 600 C C . LEU A 1 76 ? 31.338 -3.671 5.479 1.00 46.69 76 LEU A C 1
ATOM 602 O O . LEU A 1 76 ? 31.790 -3.118 4.477 1.00 46.69 76 LEU A O 1
ATOM 606 N N . GLU A 1 77 ? 31.839 -3.482 6.694 1.00 41.31 77 GLU A N 1
ATOM 607 C CA . GLU A 1 77 ? 33.186 -2.959 6.877 1.00 41.31 77 GLU A CA 1
ATOM 608 C C . GLU A 1 77 ? 34.152 -4.045 6.392 1.00 41.31 77 GLU A C 1
ATOM 610 O O . GLU A 1 77 ? 34.191 -5.147 6.946 1.00 41.31 77 GLU A O 1
ATOM 615 N N . GLU A 1 78 ? 34.898 -3.761 5.321 1.00 44.62 78 GLU A N 1
ATOM 616 C CA . GLU A 1 78 ? 35.996 -4.620 4.882 1.00 44.62 78 GLU A CA 1
ATOM 617 C C . GLU A 1 78 ? 37.119 -4.563 5.922 1.00 44.62 78 GLU A C 1
ATOM 619 O O . GLU A 1 78 ? 38.058 -3.772 5.820 1.00 44.62 78 GLU A O 1
ATOM 624 N N . ASN A 1 79 ? 37.037 -5.429 6.932 1.00 41.44 79 ASN A N 1
ATOM 625 C CA . ASN A 1 79 ? 38.187 -5.744 7.766 1.00 41.44 79 ASN A CA 1
ATOM 626 C C . ASN A 1 79 ? 39.198 -6.514 6.910 1.00 41.44 79 ASN A C 1
ATOM 628 O O . ASN A 1 79 ? 39.098 -7.729 6.730 1.00 41.44 79 ASN A O 1
ATOM 632 N N . GLY A 1 80 ? 40.144 -5.760 6.344 1.00 39.84 80 GLY A N 1
ATOM 633 C CA . GLY A 1 80 ? 41.253 -6.276 5.553 1.00 39.84 80 GLY A CA 1
ATOM 634 C C . GLY A 1 80 ? 42.061 -7.328 6.315 1.00 39.84 80 GLY A C 1
ATOM 635 O O . GLY A 1 80 ? 42.210 -7.265 7.535 1.00 39.84 80 GLY A O 1
ATOM 636 N N . GLY A 1 81 ? 42.565 -8.317 5.578 1.00 35.44 81 GLY A N 1
ATOM 637 C CA . GLY A 1 81 ? 43.233 -9.475 6.161 1.00 35.44 81 GLY A CA 1
ATOM 638 C C . GLY A 1 81 ? 44.553 -9.146 6.865 1.00 35.44 81 GLY A C 1
ATOM 639 O O . GLY A 1 81 ? 45.342 -8.325 6.400 1.00 35.44 81 GLY A O 1
ATOM 640 N N . GLY A 1 82 ? 44.810 -9.873 7.949 1.00 31.59 82 GLY A N 1
ATOM 641 C CA . GLY A 1 82 ? 46.107 -9.991 8.607 1.00 31.59 82 GLY A CA 1
ATOM 642 C C . GLY A 1 82 ? 46.292 -11.443 9.031 1.00 31.59 82 GLY A C 1
ATOM 643 O O . GLY A 1 82 ? 45.673 -11.883 9.996 1.00 31.59 82 GLY A O 1
ATOM 644 N N . ASP A 1 83 ? 47.073 -12.193 8.255 1.00 35.03 83 ASP A N 1
ATOM 645 C CA . ASP A 1 83 ? 47.350 -13.613 8.493 1.00 35.03 83 ASP A CA 1
ATOM 646 C C . ASP A 1 83 ? 48.286 -13.795 9.706 1.00 35.03 83 ASP A C 1
ATOM 648 O O . ASP A 1 83 ? 49.116 -12.930 9.993 1.00 35.03 83 ASP A O 1
ATOM 652 N N . GLY A 1 84 ? 48.137 -14.896 10.445 1.00 31.27 84 GLY A N 1
ATOM 653 C CA . GLY A 1 84 ? 48.704 -15.017 11.794 1.00 31.27 84 GLY A CA 1
ATOM 654 C C . GLY A 1 84 ? 48.522 -16.382 12.453 1.00 31.27 84 GLY A C 1
ATOM 655 O O . GLY A 1 84 ? 48.042 -16.469 13.581 1.00 31.27 84 GLY A O 1
ATOM 656 N N . VAL A 1 85 ? 48.891 -17.457 11.755 1.00 31.78 85 VAL A N 1
ATOM 657 C CA . VAL A 1 85 ? 48.906 -18.822 12.308 1.00 31.78 85 VAL A CA 1
ATOM 658 C C . VAL A 1 85 ? 50.051 -19.003 13.315 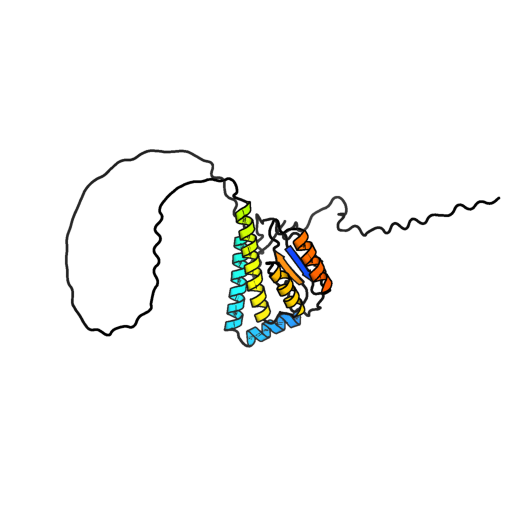1.00 31.78 85 VAL A C 1
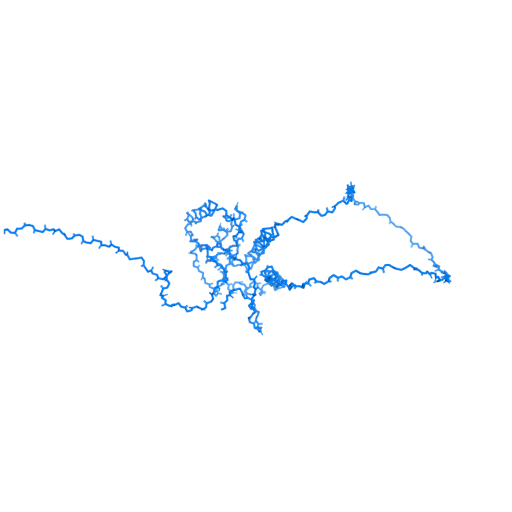ATOM 660 O O . VAL A 1 85 ? 51.206 -18.734 12.991 1.00 31.78 85 VAL A O 1
ATOM 663 N N . GLN A 1 86 ? 49.754 -19.566 14.492 1.00 33.22 86 GLN A N 1
ATOM 664 C CA . GLN A 1 86 ? 50.716 -20.348 15.282 1.00 33.22 86 GLN A CA 1
ATOM 665 C C . GLN A 1 86 ? 50.021 -21.472 16.074 1.00 33.22 86 GLN A C 1
ATOM 667 O O . GLN A 1 86 ? 48.796 -21.503 16.180 1.00 33.22 86 GLN A O 1
ATOM 672 N N . GLU A 1 87 ? 50.809 -22.461 16.502 1.00 31.48 87 GLU A N 1
ATOM 673 C CA . GLU A 1 87 ? 50.421 -23.883 16.494 1.00 31.48 87 GLU A CA 1
ATOM 674 C C . GLU A 1 87 ? 50.205 -24.529 17.891 1.00 31.48 87 GLU A C 1
ATOM 676 O O . GLU A 1 87 ? 50.238 -23.869 18.926 1.00 31.48 87 GLU A O 1
ATOM 681 N N . ASN A 1 88 ? 49.937 -25.841 17.899 1.00 32.34 88 ASN A N 1
ATOM 682 C CA . ASN A 1 88 ? 49.436 -26.662 19.013 1.00 32.34 88 ASN A CA 1
ATOM 683 C C . ASN A 1 88 ? 50.385 -26.868 20.220 1.00 32.34 88 ASN A C 1
ATOM 685 O O . ASN A 1 88 ? 51.606 -26.860 20.087 1.00 32.34 88 ASN A O 1
ATOM 689 N N . GLY A 1 89 ? 49.803 -27.266 21.365 1.00 29.67 89 GLY A N 1
ATOM 690 C CA . GLY A 1 89 ? 50.497 -27.927 22.488 1.00 29.67 89 GLY A CA 1
ATOM 691 C C . GLY A 1 89 ? 49.541 -28.752 23.376 1.00 29.67 89 GLY A C 1
ATOM 692 O O . GLY A 1 89 ? 48.467 -28.271 23.728 1.00 29.67 89 GLY A O 1
ATOM 693 N N . LEU A 1 90 ? 49.894 -30.005 23.713 1.00 29.44 90 LEU A N 1
ATOM 694 C CA . LEU A 1 90 ? 49.017 -30.993 24.383 1.00 29.44 90 LEU A CA 1
ATOM 695 C C . LEU A 1 90 ? 49.287 -31.167 25.902 1.00 29.44 90 LEU A C 1
ATOM 697 O O . LEU A 1 90 ? 50.394 -31.554 26.257 1.00 29.44 90 LEU A O 1
ATOM 701 N N . GLY A 1 91 ? 48.226 -31.085 26.730 1.00 26.55 91 GLY A N 1
ATOM 702 C CA . GLY A 1 91 ? 47.981 -31.829 28.000 1.00 26.55 91 GLY A CA 1
ATOM 703 C C . GLY A 1 91 ? 49.009 -31.775 29.162 1.00 26.55 91 GLY A C 1
ATOM 704 O O . GLY A 1 91 ? 50.000 -31.058 29.065 1.00 26.55 91 GLY A O 1
ATOM 705 N N . PRO A 1 92 ? 48.842 -32.578 30.249 1.00 45.19 92 PRO A N 1
ATOM 706 C CA . PRO A 1 92 ? 47.642 -33.319 30.707 1.00 45.19 92 PRO A CA 1
ATOM 707 C C . PRO A 1 92 ? 47.420 -33.363 32.269 1.00 45.19 92 PRO A C 1
ATOM 709 O O . PRO A 1 92 ? 48.197 -32.792 33.025 1.00 45.19 92 PRO A O 1
ATOM 712 N N . LEU A 1 93 ? 46.429 -34.165 32.727 1.00 27.53 93 LEU A N 1
ATOM 713 C CA . LEU A 1 93 ? 46.268 -34.841 34.057 1.00 27.53 93 LEU A CA 1
ATOM 714 C C . LEU A 1 93 ? 45.666 -34.137 35.313 1.00 27.53 93 LEU A C 1
ATOM 716 O O . LEU A 1 93 ? 46.041 -33.032 35.683 1.00 27.53 93 LEU A O 1
ATOM 720 N N . GLY A 1 94 ? 44.847 -34.923 36.049 1.00 27.09 94 GLY A N 1
ATOM 721 C CA . GLY A 1 94 ? 44.449 -34.766 37.472 1.00 27.09 94 GLY A CA 1
ATOM 722 C C . GLY A 1 94 ? 43.083 -34.092 37.725 1.00 27.09 94 GLY A C 1
ATOM 723 O O . GLY A 1 94 ? 42.834 -33.024 37.184 1.00 27.09 94 GLY A O 1
ATOM 724 N N . GLY A 1 95 ? 42.148 -34.618 38.534 1.00 30.00 95 GLY A N 1
ATOM 725 C CA . GLY A 1 95 ? 42.082 -35.872 39.310 1.00 30.00 95 GLY A CA 1
ATOM 726 C C . GLY A 1 95 ? 40.667 -36.100 39.900 1.00 30.00 95 GLY A C 1
ATOM 727 O O . GLY A 1 95 ? 39.810 -35.224 39.799 1.00 30.00 95 GLY A O 1
ATOM 728 N N . GLU A 1 96 ? 40.405 -37.281 40.467 1.00 28.58 96 GLU A N 1
ATOM 729 C CA . GLU A 1 96 ? 39.089 -37.735 40.976 1.00 28.58 96 GLU A CA 1
ATOM 730 C C . GLU A 1 96 ? 38.682 -37.125 42.338 1.00 28.58 96 GLU A C 1
ATOM 732 O O . GLU A 1 96 ? 39.563 -36.814 43.138 1.00 28.58 96 GLU A O 1
ATOM 737 N N . GLN A 1 97 ? 37.366 -37.065 42.643 1.00 33.34 97 GLN A N 1
ATOM 738 C CA . GLN A 1 97 ? 36.812 -37.414 43.976 1.00 33.34 97 GLN A CA 1
ATOM 739 C C . GLN A 1 97 ? 35.263 -37.528 44.035 1.00 33.34 97 GLN A C 1
ATOM 741 O O . GLN A 1 97 ? 34.524 -36.548 44.067 1.00 33.34 97 GLN A O 1
ATOM 746 N N . ASP A 1 98 ? 34.829 -38.788 44.027 1.00 29.14 98 ASP A N 1
ATOM 747 C CA . ASP A 1 98 ? 33.687 -39.487 44.650 1.00 29.14 98 ASP A CA 1
ATOM 748 C C . ASP A 1 98 ? 32.435 -38.834 45.303 1.00 29.14 98 ASP A C 1
ATOM 750 O O . ASP A 1 98 ? 32.486 -37.979 46.180 1.00 29.14 98 ASP A O 1
ATOM 754 N N . HIS A 1 99 ? 31.300 -39.468 44.951 1.00 35.66 99 HIS A N 1
ATOM 755 C CA . HIS A 1 99 ? 30.160 -39.946 45.769 1.00 35.66 99 HIS A CA 1
ATOM 756 C C . HIS A 1 99 ? 29.585 -39.145 46.963 1.00 35.66 99 HIS A C 1
ATOM 758 O O . HIS A 1 99 ? 30.218 -38.994 47.998 1.00 35.66 99 HIS A O 1
ATOM 764 N N . HIS A 1 100 ? 28.251 -38.966 46.947 1.00 35.31 100 HIS A N 1
ATOM 765 C CA . HIS A 1 100 ? 27.357 -39.652 47.909 1.00 35.31 100 HIS A CA 1
ATOM 766 C C . HIS A 1 100 ? 25.887 -39.704 47.425 1.00 35.31 100 HIS A C 1
ATOM 768 O O . HIS A 1 100 ? 25.359 -38.748 46.863 1.00 35.31 100 HIS A O 1
ATOM 774 N N . SER A 1 101 ? 25.222 -40.844 47.638 1.00 33.09 101 SER A N 1
ATOM 775 C CA . SER A 1 101 ? 23.840 -41.131 47.198 1.00 33.09 101 SER A CA 1
ATOM 776 C C . SER A 1 101 ? 22.785 -40.761 48.248 1.00 33.09 101 SER A C 1
ATOM 778 O O . SER A 1 101 ? 23.093 -40.825 49.432 1.00 33.09 101 SER A O 1
ATOM 780 N N . LEU A 1 102 ? 21.521 -40.560 47.833 1.00 34.47 102 LEU A N 1
ATOM 781 C CA . LEU A 1 102 ? 20.316 -41.121 48.490 1.00 34.47 102 LEU A CA 1
ATOM 782 C C . LEU A 1 102 ? 19.046 -40.930 47.619 1.00 34.47 102 LEU A C 1
AT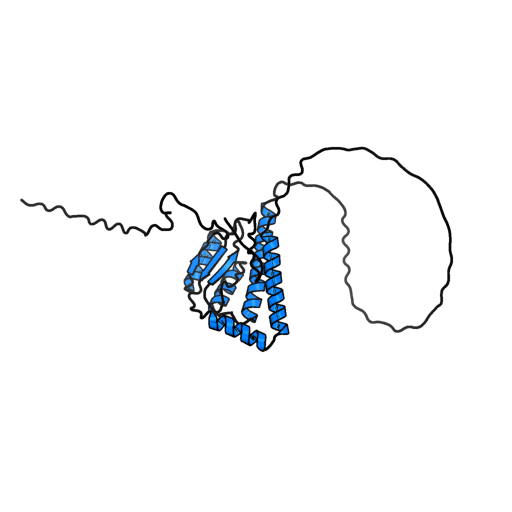OM 784 O O . LEU A 1 102 ? 18.815 -39.857 47.070 1.00 34.47 102 LEU A O 1
ATOM 788 N N . GLN A 1 103 ? 18.218 -41.977 47.499 1.00 37.34 103 GLN A N 1
ATOM 789 C CA . GLN A 1 103 ? 16.858 -41.927 46.917 1.00 37.34 103 GLN A CA 1
ATOM 790 C C . GLN A 1 103 ? 15.799 -41.697 48.018 1.00 37.34 103 GLN A C 1
ATOM 792 O O . GLN A 1 103 ? 16.112 -41.819 49.203 1.00 37.34 103 GLN A O 1
ATOM 797 N N . PRO A 1 104 ? 14.524 -41.457 47.651 1.00 40.03 104 PRO A N 1
ATOM 798 C CA . PRO A 1 104 ? 13.548 -42.546 47.819 1.00 40.03 104 PRO A CA 1
ATOM 799 C C . PRO A 1 104 ? 12.593 -42.758 46.623 1.00 40.03 104 PRO A C 1
ATOM 801 O O . PRO A 1 104 ? 12.655 -42.082 45.600 1.00 40.03 104 PRO A O 1
ATOM 804 N N . THR A 1 105 ? 11.740 -43.782 46.735 1.00 29.31 105 THR A N 1
ATOM 805 C CA . THR A 1 105 ? 11.103 -44.504 45.621 1.00 29.31 105 THR A CA 1
ATOM 806 C C . THR A 1 105 ? 9.565 -44.425 45.582 1.00 29.31 105 THR A C 1
ATOM 808 O O . THR A 1 105 ? 8.921 -44.531 46.614 1.00 29.31 105 THR A O 1
ATOM 811 N N . ARG A 1 106 ? 9.013 -44.387 44.348 1.00 31.53 106 ARG A N 1
ATOM 812 C CA . ARG A 1 106 ? 7.721 -44.962 43.856 1.00 31.53 106 ARG A CA 1
ATOM 813 C C . ARG A 1 106 ? 6.416 -44.533 44.573 1.00 31.53 106 ARG A C 1
ATOM 815 O O . ARG A 1 106 ? 6.223 -44.738 45.759 1.00 31.53 106 ARG A O 1
ATOM 822 N N . THR A 1 107 ? 5.400 -44.041 43.858 1.00 29.72 107 THR A N 1
ATOM 823 C CA . THR A 1 107 ? 4.459 -44.802 42.985 1.00 29.72 107 THR A CA 1
ATOM 824 C C . THR A 1 107 ? 3.569 -43.806 42.184 1.00 29.72 107 THR A C 1
ATOM 826 O O . THR A 1 107 ? 3.715 -42.606 42.374 1.00 29.72 107 THR A O 1
ATOM 829 N N . ALA A 1 108 ? 2.656 -44.143 41.253 1.00 32.50 108 ALA A N 1
ATOM 830 C CA . ALA A 1 108 ? 2.124 -45.427 40.756 1.00 32.50 108 ALA A CA 1
ATOM 831 C C . ALA A 1 108 ? 2.119 -45.493 39.198 1.00 32.50 108 ALA A C 1
ATOM 833 O O . ALA A 1 108 ? 3.190 -45.428 38.598 1.00 32.50 108 ALA A O 1
ATOM 834 N N . SER A 1 109 ? 0.963 -45.672 38.528 1.00 31.73 109 SER A N 1
ATOM 835 C CA . SER A 1 109 ? 0.828 -45.751 37.055 1.00 31.73 109 SER A CA 1
ATOM 836 C C . SER A 1 109 ? -0.617 -45.547 36.556 1.00 31.73 109 SER A C 1
ATOM 838 O O . SER A 1 109 ? -1.523 -46.146 37.125 1.00 31.73 109 SER A O 1
ATOM 840 N N . VAL A 1 110 ? -0.806 -44.827 35.433 1.00 34.47 110 VAL A N 1
ATOM 841 C CA . VAL A 1 110 ? -1.884 -45.064 34.437 1.00 34.47 110 VAL A CA 1
ATOM 842 C C . VAL A 1 110 ? -1.331 -44.822 33.012 1.00 34.47 110 VAL A C 1
ATOM 844 O O . VAL A 1 110 ? -0.506 -43.935 32.807 1.00 34.47 110 VAL A O 1
ATOM 847 N N . ARG A 1 111 ? -1.752 -45.638 32.031 1.00 34.56 111 ARG A N 1
ATOM 848 C CA . ARG A 1 111 ? -1.355 -45.638 30.596 1.00 34.56 111 ARG A CA 1
ATOM 849 C C . ARG A 1 111 ? -2.399 -44.872 29.748 1.00 34.56 111 ARG A C 1
ATOM 851 O O . ARG A 1 111 ? -3.578 -44.983 30.041 1.00 34.56 111 ARG A O 1
ATOM 858 N N . SER A 1 112 ? -2.031 -43.967 28.832 1.00 35.12 112 SER A N 1
ATOM 859 C CA . SER A 1 112 ? -1.551 -44.137 27.434 1.00 35.12 112 SER A CA 1
ATOM 860 C C . SER A 1 112 ? -2.618 -44.421 26.355 1.00 35.12 112 SER A C 1
ATOM 862 O O . SER A 1 112 ? -3.240 -45.477 26.351 1.00 35.12 112 SER A O 1
ATOM 864 N N . SER A 1 113 ? -2.716 -43.518 25.370 1.00 36.19 113 SER A N 1
ATOM 865 C CA . SER A 1 113 ? -2.773 -43.817 23.921 1.00 36.19 113 SER A CA 1
ATOM 866 C C . SER A 1 113 ? -2.411 -42.521 23.158 1.00 36.19 113 SER A C 1
ATOM 868 O O . SER A 1 113 ? -3.015 -41.484 23.389 1.00 36.19 113 SER A O 1
ATOM 870 N N . SER A 1 114 ? -1.249 -42.409 22.507 1.00 37.97 114 SER A N 1
ATOM 871 C CA . SER A 1 114 ? -0.778 -43.019 21.246 1.00 37.97 114 SER A CA 1
ATOM 872 C C . SER A 1 114 ? -0.963 -42.062 20.054 1.00 37.97 114 SER A C 1
ATOM 874 O O . SER A 1 114 ? -2.011 -42.025 19.416 1.00 37.97 114 SER A O 1
ATOM 876 N N . LEU A 1 115 ? 0.086 -41.282 19.768 1.00 38.41 115 LEU A N 1
ATOM 877 C CA . LEU A 1 115 ? 0.235 -40.430 18.582 1.00 38.41 115 LEU A CA 1
ATOM 878 C C . LEU A 1 115 ? 1.260 -41.100 17.658 1.00 38.41 115 LEU A C 1
ATOM 880 O O . LEU A 1 115 ? 2.381 -41.375 18.085 1.00 38.41 115 LEU A O 1
ATOM 884 N N . SER A 1 116 ? 0.880 -41.392 16.413 1.00 38.31 116 SER A N 1
ATOM 885 C CA . SER A 1 116 ? 1.749 -42.099 15.466 1.00 38.31 116 SER A CA 1
ATOM 886 C C . SER A 1 116 ? 2.689 -41.123 14.755 1.00 38.31 116 SER A C 1
ATOM 888 O O . SER A 1 116 ? 2.242 -40.248 14.015 1.00 38.31 116 SER A O 1
ATOM 890 N N . SER A 1 117 ? 3.994 -41.273 14.982 1.00 35.03 117 SER A N 1
ATOM 891 C CA . SER A 1 117 ? 5.051 -40.516 14.313 1.00 35.03 117 SER A CA 1
ATOM 892 C C . SER A 1 117 ? 5.733 -41.368 13.240 1.00 35.03 117 SER A C 1
ATOM 894 O O . SER A 1 117 ? 6.317 -42.411 13.528 1.00 35.03 117 SER A O 1
ATOM 896 N N . TYR A 1 118 ? 5.708 -40.900 11.991 1.00 35.34 118 TYR A N 1
ATOM 897 C CA . TYR A 1 118 ? 6.525 -41.479 10.925 1.00 35.34 118 TYR A CA 1
ATOM 898 C C . TYR A 1 118 ? 7.907 -40.822 10.915 1.00 35.34 118 TYR A C 1
ATOM 900 O O . TYR A 1 118 ? 8.047 -39.642 10.600 1.00 35.34 118 TYR A O 1
ATOM 908 N N . VAL A 1 119 ? 8.935 -41.605 11.247 1.00 35.50 119 VAL A N 1
ATOM 909 C CA . VAL A 1 119 ? 10.345 -41.208 11.155 1.00 35.50 119 VAL A CA 1
ATOM 910 C C . VAL A 1 119 ? 10.954 -41.842 9.905 1.00 35.50 119 VAL A C 1
ATOM 912 O O . VAL A 1 119 ? 11.167 -43.051 9.857 1.00 35.50 119 VAL A O 1
ATOM 915 N N . GLY A 1 120 ? 11.255 -41.021 8.897 1.00 40.12 120 GLY A N 1
ATOM 916 C CA . GLY A 1 120 ? 12.036 -41.414 7.721 1.00 40.12 120 GLY A CA 1
ATOM 917 C C . GLY A 1 120 ? 13.477 -40.923 7.847 1.00 40.12 120 GLY A C 1
ATOM 918 O O . GLY A 1 120 ? 13.738 -39.732 7.699 1.00 40.12 120 GLY A O 1
ATOM 919 N N . GLY A 1 121 ? 14.416 -41.822 8.147 1.00 33.41 121 GLY A N 1
ATOM 920 C CA . GLY A 1 121 ? 15.833 -41.477 8.298 1.00 33.41 121 GLY A CA 1
ATOM 921 C C . GLY A 1 121 ? 16.563 -41.314 6.959 1.00 33.41 121 GLY A C 1
ATOM 922 O O . GLY A 1 121 ? 16.416 -42.140 6.064 1.00 33.41 121 GLY A O 1
ATOM 923 N N . GLY A 1 122 ? 17.410 -40.286 6.847 1.00 34.19 122 GLY A N 1
ATOM 924 C CA . GLY A 1 122 ? 18.254 -40.032 5.673 1.00 34.19 122 GLY A CA 1
ATOM 925 C C . GLY A 1 122 ? 19.568 -39.349 6.057 1.00 34.19 122 GLY A C 1
ATOM 926 O O . GLY A 1 122 ? 19.669 -38.127 6.047 1.00 34.19 122 GLY A O 1
ATOM 927 N N . LYS A 1 123 ? 20.580 -40.140 6.426 1.00 38.09 123 LYS A N 1
ATOM 928 C CA . LYS A 1 123 ? 21.885 -39.660 6.909 1.00 38.09 123 LYS A CA 1
ATOM 929 C C . LYS A 1 123 ? 22.827 -39.387 5.729 1.00 38.09 123 LYS A C 1
ATOM 931 O O . LYS A 1 123 ? 23.190 -40.324 5.025 1.00 38.09 123 LYS A O 1
ATOM 936 N N . ARG A 1 124 ? 23.254 -38.134 5.525 1.00 37.53 124 ARG A N 1
ATOM 937 C CA . ARG A 1 124 ? 24.319 -37.767 4.567 1.00 37.53 124 ARG A CA 1
ATOM 938 C C . ARG A 1 124 ? 25.250 -36.720 5.181 1.00 37.53 124 ARG A C 1
ATOM 940 O O . ARG A 1 124 ? 24.829 -35.587 5.390 1.00 37.53 124 ARG A O 1
ATOM 947 N N . ASN A 1 125 ? 26.501 -37.098 5.441 1.00 35.03 125 ASN A N 1
ATOM 948 C CA . ASN A 1 125 ? 27.556 -36.172 5.857 1.00 35.03 125 ASN A CA 1
ATOM 949 C C . ASN A 1 125 ? 28.426 -35.765 4.661 1.00 35.03 125 ASN A C 1
ATOM 951 O O . ASN A 1 125 ? 28.691 -36.589 3.793 1.00 35.03 125 ASN A O 1
ATOM 955 N N . SER A 1 126 ? 28.928 -34.530 4.731 1.00 47.09 126 SER A N 1
ATOM 956 C CA . SER A 1 126 ? 30.163 -34.029 4.109 1.00 47.09 126 SER A CA 1
ATOM 957 C C . SER A 1 126 ? 30.299 -34.065 2.580 1.00 47.09 126 SER A C 1
ATOM 959 O O . SER A 1 126 ? 30.530 -35.106 1.979 1.00 47.09 126 SER A O 1
ATOM 961 N N . SER A 1 127 ? 30.352 -32.871 1.984 1.00 37.88 127 SER A N 1
ATOM 962 C CA . SER A 1 127 ? 31.573 -32.405 1.303 1.00 37.88 127 SER A CA 1
ATOM 963 C C . SER A 1 127 ? 31.556 -30.881 1.147 1.00 37.88 127 SER A C 1
ATOM 965 O O . SER A 1 127 ? 30.491 -30.266 1.123 1.00 37.88 127 SER A O 1
ATOM 967 N N . ALA A 1 128 ? 32.742 -30.273 1.138 1.00 37.03 128 ALA A N 1
ATOM 968 C CA . ALA A 1 128 ? 32.928 -28.830 1.278 1.00 37.03 128 ALA A CA 1
ATOM 969 C C . ALA A 1 128 ? 32.907 -28.062 -0.059 1.00 37.03 128 ALA A C 1
ATOM 971 O O . ALA A 1 128 ? 33.074 -28.639 -1.129 1.00 37.03 128 ALA A O 1
ATOM 972 N N . SER A 1 129 ? 32.776 -26.738 0.059 1.00 45.31 129 SER A N 1
ATOM 973 C CA . SER A 1 129 ? 33.322 -25.717 -0.847 1.00 45.31 129 SER A CA 1
ATOM 974 C C . SER A 1 129 ? 33.095 -25.864 -2.359 1.00 45.31 129 SER A C 1
ATOM 976 O O . SER A 1 129 ? 33.938 -26.385 -3.084 1.00 45.31 129 SER A O 1
ATOM 978 N N . VAL A 1 130 ? 32.073 -25.166 -2.866 1.00 37.81 130 VAL A N 1
ATOM 979 C CA . VAL A 1 130 ? 32.199 -24.454 -4.150 1.00 37.81 130 VAL A CA 1
ATOM 980 C C . VAL A 1 130 ? 31.874 -22.983 -3.909 1.00 37.81 130 VAL A C 1
ATOM 982 O O . VAL A 1 130 ? 30.712 -22.584 -3.861 1.00 37.81 130 VAL A O 1
ATOM 985 N N . ILE A 1 131 ? 32.918 -22.169 -3.749 1.00 50.47 131 ILE A N 1
ATOM 986 C CA . ILE A 1 131 ? 32.807 -20.708 -3.746 1.00 50.47 131 ILE A CA 1
ATOM 987 C C . ILE A 1 131 ? 32.572 -20.290 -5.203 1.00 50.47 131 ILE A C 1
ATOM 989 O O . ILE A 1 131 ? 33.517 -20.175 -5.979 1.00 50.47 131 ILE A O 1
ATOM 993 N N . SER A 1 132 ? 31.308 -20.126 -5.602 1.00 39.34 132 SER A N 1
ATOM 994 C CA . SER A 1 132 ? 30.945 -19.686 -6.955 1.00 39.34 132 SER A CA 1
ATOM 995 C C . SER A 1 132 ? 30.471 -18.236 -6.939 1.00 39.34 132 SER A C 1
ATOM 997 O O . SER A 1 132 ? 29.477 -17.901 -6.292 1.00 39.34 132 SER A O 1
ATOM 999 N N . ALA A 1 133 ? 31.185 -17.370 -7.659 1.00 41.38 133 ALA A N 1
ATOM 1000 C CA . ALA A 1 133 ? 30.964 -15.926 -7.700 1.00 41.38 133 ALA A CA 1
ATOM 1001 C C . ALA A 1 133 ? 29.611 -15.545 -8.345 1.00 41.38 133 ALA A C 1
ATOM 1003 O O . ALA A 1 133 ? 29.533 -15.232 -9.530 1.00 41.38 133 ALA A O 1
ATOM 1004 N N . THR A 1 134 ? 28.532 -15.567 -7.553 1.00 39.84 134 THR A N 1
ATOM 1005 C CA . THR A 1 134 ? 27.157 -15.216 -7.979 1.00 39.84 134 THR A CA 1
ATOM 1006 C C . THR A 1 134 ? 26.337 -14.488 -6.893 1.00 39.84 134 THR A C 1
ATOM 1008 O O . THR A 1 134 ? 25.107 -14.448 -6.960 1.00 39.84 134 THR A O 1
ATOM 1011 N N . SER A 1 135 ? 27.001 -13.883 -5.898 1.00 45.94 135 SER A N 1
ATOM 1012 C CA . SER A 1 135 ? 26.382 -13.505 -4.611 1.00 45.94 135 SER A CA 1
ATOM 1013 C C . SER A 1 135 ? 25.215 -12.498 -4.688 1.00 45.94 135 SER A C 1
ATOM 1015 O O . SER A 1 135 ? 24.244 -12.625 -3.949 1.00 45.94 135 SER A O 1
ATOM 1017 N N . GLU A 1 136 ? 25.239 -11.525 -5.607 1.00 50.34 136 GLU A N 1
ATOM 1018 C CA . GLU A 1 136 ? 24.257 -10.421 -5.585 1.00 50.34 136 GLU A CA 1
ATOM 1019 C C . GLU A 1 136 ? 22.882 -10.744 -6.200 1.00 50.34 136 GLU A C 1
ATOM 1021 O O . GLU A 1 136 ? 21.888 -10.079 -5.895 1.00 50.34 136 GLU A O 1
ATOM 1026 N N . LYS A 1 137 ? 22.784 -11.747 -7.087 1.00 49.47 137 LYS A N 1
ATOM 1027 C CA . LYS A 1 137 ? 21.528 -12.022 -7.818 1.00 49.47 137 LYS A CA 1
ATOM 1028 C C . LYS A 1 137 ? 20.505 -12.806 -6.992 1.00 49.47 137 LYS A C 1
ATOM 1030 O O . LYS A 1 137 ? 19.310 -12.557 -7.136 1.00 49.47 137 LYS A O 1
ATOM 1035 N N . GLY A 1 138 ? 20.955 -13.734 -6.145 1.00 59.00 138 GLY A N 1
ATOM 1036 C CA . GLY A 1 138 ? 20.068 -14.561 -5.315 1.00 59.00 138 GLY A CA 1
ATOM 1037 C C . GLY A 1 138 ? 19.422 -13.775 -4.171 1.00 59.00 138 GLY A C 1
ATOM 1038 O O . GLY A 1 138 ? 18.203 -13.810 -4.007 1.00 59.00 138 GLY A O 1
ATOM 1039 N N . GLU A 1 139 ? 20.230 -13.002 -3.440 1.00 65.19 139 GLU A N 1
ATOM 1040 C CA . GLU A 1 139 ? 19.804 -12.187 -2.291 1.00 65.19 139 GLU A CA 1
ATOM 1041 C C . GLU A 1 139 ? 18.698 -11.180 -2.664 1.00 65.19 139 GLU A C 1
ATOM 1043 O O . GLU A 1 139 ? 17.728 -10.976 -1.930 1.00 65.19 139 GLU A O 1
ATOM 1048 N N . ASN A 1 140 ? 18.802 -10.574 -3.847 1.00 65.25 140 ASN A N 1
ATOM 1049 C CA . ASN A 1 140 ? 17.858 -9.558 -4.301 1.00 65.25 140 ASN A CA 1
ATOM 1050 C C . ASN A 1 140 ? 16.481 -10.154 -4.681 1.00 65.25 140 ASN A C 1
ATOM 1052 O O . ASN A 1 140 ? 15.437 -9.584 -4.364 1.00 65.25 140 ASN A O 1
ATOM 1056 N N . VAL A 1 141 ? 16.439 -11.347 -5.289 1.00 69.19 141 VAL A N 1
ATOM 1057 C CA . VAL A 1 141 ? 15.164 -12.031 -5.597 1.00 69.19 141 VAL A CA 1
ATOM 1058 C C . VAL A 1 141 ? 14.419 -12.431 -4.316 1.00 69.19 141 VAL A C 1
ATOM 1060 O O . VAL A 1 141 ? 13.199 -12.260 -4.244 1.00 69.19 141 VAL A O 1
ATOM 1063 N N . ASP A 1 142 ? 15.147 -12.903 -3.301 1.00 83.38 142 ASP A N 1
ATOM 1064 C CA . ASP A 1 142 ? 14.609 -13.220 -1.971 1.00 83.38 142 ASP A CA 1
ATOM 1065 C C . ASP A 1 142 ? 14.051 -11.963 -1.269 1.00 83.38 142 ASP A C 1
ATOM 1067 O O . ASP A 1 142 ? 12.897 -11.944 -0.834 1.00 83.38 142 ASP A O 1
ATOM 1071 N N . THR A 1 143 ? 14.816 -10.864 -1.284 1.00 88.75 143 THR A N 1
ATOM 1072 C CA . THR A 1 143 ? 14.433 -9.544 -0.743 1.00 88.75 143 THR A CA 1
ATOM 1073 C C . THR A 1 143 ? 13.074 -9.078 -1.280 1.00 88.75 143 THR A C 1
ATOM 1075 O O . THR A 1 143 ? 12.153 -8.783 -0.514 1.00 88.75 143 THR A O 1
ATOM 1078 N N . PHE A 1 144 ? 12.899 -9.073 -2.605 1.00 89.38 144 PHE A N 1
ATOM 1079 C CA . PHE A 1 144 ? 11.643 -8.657 -3.235 1.00 89.38 144 PHE A CA 1
ATOM 1080 C C . PHE A 1 144 ? 10.489 -9.639 -3.001 1.00 89.38 144 PHE A C 1
ATOM 1082 O O . PHE A 1 144 ? 9.328 -9.222 -3.021 1.00 89.38 144 PHE A O 1
ATOM 1089 N N . SER A 1 145 ? 10.767 -10.925 -2.766 1.00 90.50 145 SER A N 1
ATOM 1090 C CA . SER A 1 145 ? 9.730 -11.889 -2.387 1.00 90.50 145 SER A CA 1
ATOM 1091 C C . SER A 1 145 ? 9.208 -11.600 -0.976 1.00 90.50 145 SER A C 1
ATOM 1093 O O . SER A 1 145 ? 8.004 -11.411 -0.807 1.00 90.50 145 SER A O 1
ATOM 1095 N N . LYS A 1 146 ? 10.108 -11.430 0.004 1.00 92.94 146 LYS A N 1
ATOM 1096 C CA . LYS A 1 146 ? 9.757 -11.074 1.390 1.00 92.94 146 LYS A CA 1
ATOM 1097 C C . LYS A 1 146 ? 8.957 -9.769 1.468 1.00 92.94 146 LYS A C 1
ATOM 1099 O O . LYS A 1 146 ? 7.935 -9.715 2.146 1.00 92.94 146 LYS A O 1
ATOM 1104 N N . LEU A 1 147 ? 9.359 -8.734 0.723 1.00 93.69 147 LEU A N 1
ATOM 1105 C CA . LEU A 1 147 ? 8.623 -7.463 0.669 1.00 93.69 147 LEU A CA 1
ATOM 1106 C C . LEU A 1 147 ? 7.209 -7.608 0.077 1.00 93.69 147 LEU A C 1
ATOM 1108 O O . LEU A 1 147 ? 6.283 -6.948 0.553 1.00 93.69 147 LEU A O 1
ATOM 1112 N N . ASN A 1 148 ? 7.013 -8.473 -0.925 1.00 93.69 148 ASN A N 1
ATOM 1113 C CA . ASN A 1 148 ? 5.683 -8.767 -1.469 1.00 93.69 148 ASN A CA 1
ATOM 1114 C C . ASN A 1 148 ? 4.812 -9.538 -0.463 1.00 93.69 148 ASN A C 1
ATOM 1116 O O . ASN A 1 148 ? 3.632 -9.221 -0.325 1.00 93.69 148 ASN A O 1
ATOM 1120 N N . ASP A 1 149 ? 5.371 -10.489 0.289 1.00 95.00 149 ASP A N 1
ATOM 1121 C CA . ASP A 1 149 ? 4.631 -11.176 1.356 1.00 95.00 149 ASP A CA 1
ATOM 1122 C C . ASP A 1 149 ? 4.235 -10.230 2.498 1.00 95.00 149 ASP A C 1
ATOM 1124 O O . ASP A 1 149 ? 3.081 -10.240 2.933 1.00 95.00 149 ASP A O 1
ATOM 1128 N N . LEU A 1 150 ? 5.128 -9.329 2.918 1.00 97.19 150 LEU A N 1
ATOM 1129 C CA . LEU A 1 150 ? 4.791 -8.278 3.883 1.00 97.19 150 LEU A CA 1
ATOM 1130 C C . LEU A 1 150 ? 3.688 -7.344 3.357 1.00 97.19 150 LEU A C 1
ATOM 1132 O O . LEU A 1 150 ? 2.778 -6.986 4.109 1.00 97.19 150 LEU A O 1
ATOM 1136 N N . CYS A 1 151 ? 3.702 -6.994 2.064 1.00 97.19 151 CYS A N 1
ATOM 1137 C CA . CYS A 1 151 ? 2.611 -6.241 1.436 1.00 97.19 151 CYS A CA 1
ATOM 1138 C C . CYS A 1 151 ? 1.291 -7.026 1.450 1.00 97.19 151 CYS A C 1
ATOM 1140 O O . CYS A 1 151 ? 0.265 -6.467 1.842 1.00 97.19 151 CYS A O 1
ATOM 1142 N N . ARG A 1 152 ? 1.321 -8.319 1.100 1.00 96.94 152 ARG A N 1
ATOM 1143 C CA . ARG A 1 152 ? 0.160 -9.222 1.109 1.00 96.94 152 ARG A CA 1
ATOM 1144 C C . ARG A 1 152 ? -0.503 -9.276 2.484 1.00 96.94 152 ARG A C 1
ATOM 1146 O O . ARG A 1 152 ? -1.708 -9.054 2.583 1.00 96.94 152 ARG A O 1
ATOM 1153 N N . ILE A 1 153 ? 0.279 -9.531 3.534 1.00 97.94 153 ILE A N 1
ATOM 1154 C CA . ILE A 1 153 ? -0.214 -9.642 4.915 1.00 97.94 153 ILE A CA 1
ATOM 1155 C C . ILE A 1 153 ? -0.777 -8.293 5.385 1.00 97.94 153 ILE A C 1
ATOM 1157 O O . ILE A 1 153 ? -1.907 -8.232 5.869 1.00 97.94 153 ILE A O 1
ATOM 1161 N N . ASN A 1 154 ? -0.040 -7.197 5.175 1.00 98.38 154 ASN A N 1
ATOM 1162 C CA . ASN A 1 154 ? -0.477 -5.852 5.562 1.00 98.38 154 ASN A CA 1
ATOM 1163 C C . ASN A 1 154 ? -1.796 -5.467 4.867 1.00 98.38 154 ASN A C 1
ATOM 1165 O O . ASN A 1 154 ? -2.715 -4.975 5.514 1.00 98.38 154 ASN A O 1
ATOM 1169 N N . ASN A 1 155 ? -1.945 -5.767 3.573 1.00 98.00 155 ASN A N 1
ATOM 1170 C CA . ASN A 1 155 ? -3.177 -5.473 2.844 1.00 98.00 155 ASN A CA 1
ATOM 1171 C C . ASN A 1 155 ? -4.394 -6.224 3.407 1.00 98.00 155 ASN A C 1
ATOM 1173 O O . ASN A 1 155 ? -5.463 -5.631 3.526 1.00 98.00 155 ASN A O 1
ATOM 1177 N N . GLN A 1 156 ? -4.235 -7.491 3.805 1.00 98.00 156 GLN A N 1
ATOM 1178 C CA . GLN A 1 156 ? -5.315 -8.257 4.440 1.00 98.00 156 GLN A CA 1
ATOM 1179 C C . GLN A 1 156 ? -5.681 -7.703 5.824 1.00 98.00 156 GLN A C 1
ATOM 1181 O O . GLN A 1 156 ? -6.865 -7.584 6.137 1.00 98.00 156 GLN A O 1
ATOM 1186 N N . LEU A 1 157 ? -4.696 -7.274 6.622 1.00 98.31 157 LEU A N 1
ATOM 1187 C CA . LEU A 1 157 ? -4.954 -6.583 7.892 1.00 98.31 157 LEU A CA 1
ATOM 1188 C C . LEU A 1 157 ? -5.723 -5.268 7.668 1.00 98.31 157 LEU A C 1
ATOM 1190 O O . LEU A 1 157 ? -6.697 -5.004 8.366 1.00 98.31 157 LEU A O 1
ATOM 1194 N N . LEU A 1 158 ? -5.366 -4.475 6.653 1.00 97.94 158 LEU A N 1
ATOM 1195 C CA . LEU A 1 158 ? -6.079 -3.237 6.304 1.00 97.94 158 LEU A CA 1
ATOM 1196 C C . LEU A 1 158 ? -7.521 -3.497 5.819 1.00 97.94 158 LEU A C 1
ATOM 1198 O O . LEU A 1 158 ? -8.446 -2.792 6.229 1.00 97.94 158 LEU A O 1
ATOM 1202 N N . ILE A 1 159 ? -7.751 -4.541 5.015 1.00 97.38 159 ILE A N 1
ATOM 1203 C CA . ILE A 1 159 ? -9.108 -4.979 4.638 1.00 97.38 159 ILE A CA 1
ATOM 1204 C C . ILE A 1 159 ? -9.909 -5.369 5.892 1.00 97.38 159 ILE A C 1
ATOM 1206 O O . ILE A 1 159 ? -11.040 -4.911 6.069 1.00 97.38 159 ILE A O 1
ATOM 1210 N N . ALA A 1 160 ? -9.309 -6.128 6.813 1.00 97.50 160 ALA A N 1
ATOM 1211 C CA . ALA A 1 160 ? -9.929 -6.522 8.077 1.00 97.50 160 ALA A CA 1
ATOM 1212 C C . ALA A 1 160 ? -10.153 -5.346 9.060 1.00 97.50 160 ALA A C 1
ATOM 1214 O O . ALA A 1 160 ? -11.062 -5.414 9.891 1.00 97.50 160 ALA A O 1
ATOM 1215 N N . LEU A 1 161 ? -9.432 -4.224 8.925 1.00 97.88 161 LEU A N 1
ATOM 1216 C CA . LEU A 1 161 ? -9.744 -2.955 9.607 1.00 97.88 161 LEU A CA 1
ATOM 1217 C C . LEU A 1 161 ? -10.930 -2.198 8.975 1.00 97.88 161 LEU A C 1
ATOM 1219 O O . LEU A 1 161 ? -11.450 -1.255 9.570 1.00 97.88 161 LEU A O 1
ATOM 1223 N N . GLY A 1 162 ? -11.413 -2.633 7.807 1.00 96.88 162 GLY A N 1
ATOM 1224 C CA . GLY A 1 162 ? -12.585 -2.072 7.133 1.00 96.88 162 GLY A CA 1
ATOM 1225 C C . GLY A 1 162 ? -12.289 -0.990 6.101 1.00 96.88 162 GLY A C 1
ATOM 1226 O O . GLY A 1 162 ? -13.220 -0.301 5.696 1.00 96.88 162 GLY A O 1
ATOM 1227 N N . VAL A 1 163 ? -11.032 -0.840 5.668 1.00 97.69 163 VAL A N 1
ATOM 1228 C CA . VAL A 1 163 ? -10.625 0.147 4.647 1.00 97.69 163 VAL A CA 1
ATOM 1229 C C . VAL A 1 163 ? -10.378 -0.479 3.261 1.00 97.69 163 VAL A C 1
ATOM 1231 O O . VAL A 1 163 ? -9.712 0.111 2.412 1.00 97.69 163 VAL A O 1
ATOM 1234 N N . GLY A 1 164 ? -10.924 -1.674 3.011 1.00 96.25 164 GLY A N 1
ATOM 1235 C CA . GLY A 1 164 ? -10.957 -2.308 1.684 1.00 96.25 164 GLY A CA 1
ATOM 1236 C C . GLY A 1 164 ? -11.932 -1.634 0.707 1.00 96.25 164 GLY A C 1
ATOM 1237 O O . GLY A 1 164 ? -12.706 -0.753 1.087 1.00 96.25 164 GLY A O 1
ATOM 1238 N N . HIS A 1 165 ? -11.900 -2.043 -0.565 1.00 97.31 165 HIS A N 1
ATOM 1239 C CA . HIS A 1 165 ? -12.863 -1.604 -1.582 1.00 97.31 165 HIS A CA 1
ATOM 1240 C C . HIS A 1 165 ? -12.875 -2.585 -2.773 1.00 97.31 165 HIS A C 1
ATOM 1242 O O . HIS A 1 165 ? -11.797 -2.868 -3.292 1.00 97.31 165 HIS A O 1
ATOM 1248 N N . PRO A 1 166 ? -14.033 -2.996 -3.333 1.00 97.19 166 PRO A N 1
ATOM 1249 C CA . PRO A 1 166 ? -14.088 -4.042 -4.365 1.00 97.19 166 PRO A CA 1
ATOM 1250 C C . PRO A 1 166 ? -13.202 -3.811 -5.602 1.00 97.19 166 PRO A C 1
ATOM 1252 O O . PRO A 1 166 ? -12.591 -4.744 -6.112 1.00 97.19 166 PRO A O 1
ATOM 1255 N N . LYS A 1 167 ? -13.065 -2.562 -6.079 1.00 97.06 167 LYS A N 1
ATOM 1256 C CA . LYS A 1 167 ? -12.119 -2.234 -7.172 1.00 97.06 167 LYS A CA 1
ATOM 1257 C C . LYS A 1 167 ? -10.642 -2.361 -6.771 1.00 97.06 167 LYS A C 1
ATOM 1259 O O . LYS A 1 167 ? -9.820 -2.667 -7.624 1.00 97.06 167 LYS A O 1
ATOM 1264 N N . VAL A 1 168 ? -10.301 -2.116 -5.506 1.00 96.94 168 VAL A N 1
ATOM 1265 C CA . VAL A 1 168 ? -8.949 -2.349 -4.971 1.00 96.94 168 VAL A CA 1
ATOM 1266 C C . VAL A 1 168 ? -8.695 -3.852 -4.870 1.00 96.94 168 VAL A C 1
ATOM 1268 O O . VAL A 1 168 ? -7.655 -4.318 -5.325 1.00 96.94 168 VAL A O 1
ATOM 1271 N N . ASP A 1 169 ? -9.680 -4.611 -4.392 1.00 96.94 169 ASP A N 1
ATOM 1272 C CA . ASP A 1 169 ? -9.602 -6.070 -4.295 1.00 96.94 169 ASP A CA 1
ATOM 1273 C C . ASP A 1 169 ? -9.461 -6.718 -5.687 1.00 96.94 169 ASP A C 1
ATOM 1275 O O . ASP A 1 169 ? -8.640 -7.614 -5.866 1.00 96.94 169 ASP A O 1
ATOM 1279 N N . LEU A 1 170 ? -10.148 -6.187 -6.710 1.00 97.75 170 LEU A N 1
ATOM 1280 C CA . LEU A 1 170 ? -9.966 -6.589 -8.110 1.00 97.75 170 LEU A CA 1
ATOM 1281 C C . LEU A 1 170 ? -8.529 -6.356 -8.606 1.00 97.75 170 LEU A C 1
ATOM 1283 O O . LEU A 1 170 ? -7.965 -7.244 -9.243 1.00 97.75 170 LEU A O 1
ATOM 1287 N N . ILE A 1 171 ? -7.900 -5.216 -8.291 1.00 97.88 171 ILE A N 1
ATOM 1288 C CA . ILE A 1 171 ? -6.483 -4.975 -8.629 1.00 97.88 171 ILE A CA 1
ATOM 1289 C C . ILE A 1 171 ? -5.581 -5.988 -7.905 1.00 97.88 171 ILE A C 1
ATOM 1291 O O . ILE A 1 171 ? -4.684 -6.565 -8.523 1.00 97.88 171 ILE A O 1
ATOM 1295 N N . CYS A 1 172 ? -5.834 -6.248 -6.617 1.00 97.06 172 CYS A N 1
ATOM 1296 C CA . CYS A 1 172 ? -5.101 -7.242 -5.832 1.00 97.06 172 CYS A CA 1
ATOM 1297 C C . CYS A 1 172 ? -5.194 -8.647 -6.448 1.00 97.06 172 CYS A C 1
ATOM 1299 O O . CYS A 1 172 ? -4.165 -9.297 -6.630 1.00 97.06 172 CYS A O 1
ATOM 1301 N N . THR A 1 173 ? -6.393 -9.100 -6.821 1.00 96.94 173 THR A N 1
ATOM 1302 C CA . THR A 1 173 ? -6.622 -10.393 -7.487 1.00 96.94 173 THR A CA 1
ATOM 1303 C C . THR A 1 173 ? -5.995 -10.443 -8.882 1.00 96.94 173 THR A C 1
ATOM 1305 O O . THR A 1 173 ? -5.411 -11.460 -9.260 1.00 96.94 173 THR A O 1
ATOM 1308 N N . THR A 1 174 ? -6.061 -9.339 -9.633 1.00 97.31 174 THR A N 1
ATOM 1309 C CA . THR A 1 174 ? -5.466 -9.226 -10.973 1.00 97.31 174 THR A CA 1
ATOM 1310 C C . THR A 1 174 ? -3.958 -9.453 -10.906 1.00 97.31 174 THR A C 1
ATOM 1312 O O . THR A 1 174 ? -3.453 -10.338 -11.598 1.00 97.31 174 THR A O 1
ATOM 1315 N N . LEU A 1 175 ? -3.263 -8.732 -10.016 1.00 96.38 175 LEU A N 1
ATOM 1316 C CA . LEU A 1 175 ? -1.812 -8.826 -9.817 1.00 96.38 175 LEU A CA 1
ATOM 1317 C C . LEU A 1 175 ? -1.368 -10.152 -9.176 1.00 96.38 175 LEU A C 1
ATOM 1319 O O . LEU A 1 175 ? -0.316 -10.683 -9.538 1.00 96.38 175 LEU A O 1
ATOM 1323 N N . ALA A 1 176 ? -2.179 -10.736 -8.287 1.00 94.94 176 ALA A N 1
ATOM 1324 C CA . ALA A 1 176 ? -1.846 -11.994 -7.618 1.00 94.94 176 ALA A CA 1
ATOM 1325 C C . ALA A 1 176 ? -1.688 -13.180 -8.589 1.00 94.94 176 ALA A C 1
ATOM 1327 O O . ALA A 1 176 ? -0.833 -14.032 -8.352 1.00 94.94 176 ALA A O 1
ATOM 1328 N N . ARG A 1 177 ? -2.430 -13.212 -9.710 1.00 94.50 177 ARG A N 1
ATOM 1329 C CA . ARG A 1 177 ? -2.256 -14.229 -10.777 1.00 94.50 177 ARG A CA 1
ATOM 1330 C C . ARG A 1 177 ? -0.871 -14.181 -11.435 1.00 94.50 177 ARG A C 1
ATOM 1332 O O . ARG A 1 177 ? -0.429 -15.185 -11.981 1.00 94.50 177 ARG A O 1
ATOM 1339 N N . TYR A 1 178 ? -0.177 -13.048 -11.340 1.00 92.56 178 TYR A N 1
ATOM 1340 C CA . TYR A 1 178 ? 1.182 -12.846 -11.845 1.00 92.56 178 TYR A CA 1
ATOM 1341 C C . TYR A 1 178 ? 2.253 -12.944 -10.741 1.00 92.56 178 TYR A C 1
ATOM 1343 O O . TYR A 1 178 ? 3.411 -12.596 -10.966 1.00 92.56 178 TYR A O 1
ATOM 1351 N N . GLY A 1 179 ? 1.886 -13.399 -9.534 1.00 90.88 179 GLY A N 1
ATOM 1352 C CA . GLY A 1 179 ? 2.801 -13.514 -8.392 1.00 90.88 179 GLY A CA 1
ATOM 1353 C C . GLY A 1 179 ? 3.230 -12.171 -7.787 1.00 90.88 179 GLY A C 1
ATOM 1354 O O . GLY A 1 179 ? 4.260 -12.104 -7.115 1.00 90.88 179 GLY A O 1
ATOM 1355 N N . ILE A 1 180 ? 2.466 -11.102 -8.038 1.00 93.25 180 ILE A N 1
ATOM 1356 C CA . ILE A 1 180 ? 2.704 -9.752 -7.518 1.00 93.25 180 ILE A CA 1
ATOM 1357 C C . ILE A 1 180 ? 1.643 -9.455 -6.456 1.00 93.25 180 ILE A C 1
ATOM 1359 O O . ILE A 1 180 ? 0.446 -9.609 -6.700 1.00 93.25 180 ILE A O 1
ATOM 1363 N N . HIS A 1 181 ? 2.062 -9.020 -5.267 1.00 95.44 181 HIS A N 1
ATOM 1364 C CA . HIS A 1 181 ? 1.153 -8.849 -4.133 1.00 95.44 181 HIS A CA 1
ATOM 1365 C C . HIS A 1 181 ? 1.125 -7.396 -3.650 1.00 95.44 181 HIS A C 1
ATOM 1367 O O . HIS A 1 181 ? 1.981 -6.981 -2.867 1.00 95.44 181 HIS A O 1
ATOM 1373 N N . PRO A 1 182 ? 0.147 -6.598 -4.116 1.00 95.88 182 PRO A N 1
ATOM 1374 C CA . PRO A 1 182 ? 0.059 -5.194 -3.753 1.00 95.88 182 PRO A CA 1
ATOM 1375 C C . PRO A 1 182 ? -0.485 -4.973 -2.342 1.00 95.88 182 PRO A C 1
ATOM 1377 O O . PRO A 1 182 ? -1.264 -5.771 -1.816 1.00 95.88 182 PRO A O 1
ATOM 1380 N N . LYS A 1 183 ? -0.160 -3.802 -1.790 1.00 96.94 183 LYS A N 1
ATOM 1381 C CA . LYS A 1 183 ? -0.886 -3.190 -0.676 1.00 96.94 183 LYS A CA 1
ATOM 1382 C C . LYS A 1 183 ? -1.471 -1.839 -1.067 1.00 96.94 183 LYS A C 1
ATOM 1384 O O . LYS A 1 183 ? -0.863 -1.079 -1.820 1.00 96.94 183 LYS A O 1
ATOM 1389 N N . MET A 1 184 ? -2.619 -1.494 -0.494 1.00 96.44 184 MET A N 1
ATOM 1390 C CA . MET A 1 184 ? -3.152 -0.132 -0.564 1.00 96.44 184 MET A CA 1
ATOM 1391 C C . MET A 1 184 ? -2.193 0.895 0.061 1.00 96.44 184 MET A C 1
ATOM 1393 O O . MET A 1 184 ? -1.419 0.585 0.977 1.00 96.44 184 MET A O 1
ATOM 1397 N N . THR A 1 185 ? -2.237 2.127 -0.448 1.00 94.62 185 THR A N 1
ATOM 1398 C CA . THR A 1 185 ? -1.458 3.265 0.057 1.00 94.62 185 THR A CA 1
ATOM 1399 C C . THR A 1 185 ? -2.355 4.475 0.342 1.00 94.62 185 THR A C 1
ATOM 1401 O O . THR A 1 185 ? -3.321 4.749 -0.372 1.00 94.62 185 THR A O 1
ATOM 1404 N N . GLY A 1 186 ? -2.073 5.186 1.435 1.00 94.06 186 GLY A N 1
ATOM 1405 C CA . GLY A 1 186 ? -2.991 6.165 2.019 1.00 94.06 186 GLY A CA 1
ATOM 1406 C C . GLY A 1 186 ? -4.098 5.506 2.851 1.00 94.06 186 GLY A C 1
ATOM 1407 O O . GLY A 1 186 ? -3.873 4.487 3.495 1.00 94.06 186 GLY A O 1
ATOM 1408 N N . ALA A 1 187 ? -5.292 6.105 2.863 1.00 92.94 187 ALA A N 1
ATOM 1409 C CA . ALA A 1 187 ? -6.358 5.759 3.813 1.00 92.94 187 ALA A CA 1
ATOM 1410 C C . ALA A 1 187 ? -7.240 4.551 3.429 1.00 92.94 187 ALA A C 1
ATOM 1412 O O . ALA A 1 187 ? -8.163 4.235 4.173 1.00 92.94 187 ALA A O 1
ATOM 1413 N N . GLY A 1 188 ? -7.007 3.916 2.276 1.00 93.25 188 GLY A N 1
ATOM 1414 C CA . GLY A 1 188 ? -7.884 2.867 1.740 1.00 93.25 188 GLY A CA 1
ATOM 1415 C C . GLY A 1 188 ? -9.235 3.389 1.224 1.00 93.25 188 GLY A C 1
ATOM 1416 O O . GLY A 1 188 ? -9.398 4.583 0.967 1.00 93.25 188 GLY A O 1
ATOM 1417 N N . GLY A 1 189 ? -10.194 2.485 1.018 1.00 94.94 189 GLY A N 1
ATOM 1418 C CA . GLY A 1 189 ? -11.537 2.781 0.500 1.00 94.94 189 GLY A CA 1
ATOM 1419 C C . GLY A 1 189 ? -11.598 3.135 -0.990 1.00 94.94 189 GLY A C 1
ATOM 1420 O O . GLY A 1 189 ? -12.614 3.643 -1.450 1.00 94.94 189 GLY A O 1
ATOM 1421 N N . GLY A 1 190 ? -10.513 2.917 -1.736 1.00 94.94 190 GLY A N 1
ATOM 1422 C CA . GLY A 1 190 ? -10.327 3.398 -3.106 1.00 94.94 190 GLY A CA 1
ATOM 1423 C C . GLY A 1 190 ? -8.895 3.886 -3.315 1.00 94.94 190 GLY A C 1
ATOM 1424 O O . GLY A 1 190 ? -7.970 3.387 -2.673 1.00 94.94 190 GLY A O 1
ATOM 1425 N N . GLY A 1 191 ? -8.698 4.895 -4.167 1.00 95.81 191 GLY A N 1
ATOM 1426 C CA . GLY A 1 191 ? -7.370 5.454 -4.438 1.00 95.81 191 GLY A CA 1
ATOM 1427 C C . GLY A 1 191 ? -6.414 4.436 -5.067 1.00 95.81 191 GLY A C 1
ATOM 1428 O O . GLY A 1 191 ? -6.789 3.754 -6.022 1.00 95.81 191 GLY A O 1
ATOM 1429 N N . SER A 1 192 ? -5.190 4.335 -4.540 1.00 97.06 192 SER A N 1
ATOM 1430 C CA . SER A 1 192 ? -4.103 3.577 -5.174 1.00 97.06 192 SER A CA 1
ATOM 1431 C C . SER A 1 192 ? -3.565 2.424 -4.328 1.00 97.06 192 SER A C 1
ATOM 1433 O O . SER A 1 192 ? -3.539 2.476 -3.095 1.00 97.06 192 SER A O 1
ATOM 1435 N N . VAL A 1 193 ? -3.040 1.413 -5.018 1.00 97.44 193 VAL A N 1
ATOM 1436 C CA . VAL A 1 193 ? -2.213 0.341 -4.453 1.00 97.44 193 VAL A CA 1
ATOM 1437 C C . VAL A 1 193 ? -0.816 0.367 -5.065 1.00 97.44 193 VAL A C 1
ATOM 1439 O O . VAL A 1 193 ? -0.636 0.873 -6.173 1.00 97.44 193 VAL A O 1
ATOM 1442 N N . PHE A 1 194 ? 0.165 -0.215 -4.377 1.00 96.94 194 PHE A N 1
ATOM 1443 C CA . PHE A 1 194 ? 1.486 -0.477 -4.945 1.00 96.94 194 PHE A CA 1
ATOM 1444 C C . PHE A 1 194 ? 1.992 -1.880 -4.597 1.00 96.94 194 PHE A C 1
ATOM 1446 O O . PHE A 1 194 ? 1.613 -2.433 -3.565 1.00 96.94 194 PHE A O 1
ATOM 1453 N N . ALA A 1 195 ? 2.865 -2.432 -5.438 1.00 93.94 195 ALA A N 1
ATOM 1454 C CA . ALA A 1 195 ? 3.607 -3.669 -5.181 1.00 93.94 195 ALA A CA 1
ATOM 1455 C C . ALA A 1 195 ? 5.063 -3.536 -5.643 1.00 93.94 195 ALA A C 1
ATOM 1457 O O . ALA A 1 195 ? 5.348 -2.779 -6.571 1.00 93.94 195 ALA A O 1
ATOM 1458 N N . PHE A 1 196 ? 5.975 -4.302 -5.044 1.00 94.00 196 PHE A N 1
ATOM 1459 C CA . PHE A 1 196 ? 7.382 -4.331 -5.447 1.00 94.00 196 PHE A CA 1
ATOM 1460 C C . PHE A 1 196 ? 7.594 -5.251 -6.657 1.00 94.00 196 PHE A C 1
ATOM 1462 O O . PHE A 1 196 ? 7.236 -6.429 -6.619 1.00 94.00 196 PHE A O 1
ATOM 1469 N N . LEU A 1 197 ? 8.209 -4.732 -7.722 1.00 92.81 197 LEU A N 1
ATOM 1470 C CA . LEU A 1 197 ? 8.529 -5.493 -8.931 1.00 92.81 197 LEU A CA 1
ATOM 1471 C C . LEU A 1 197 ? 9.906 -6.141 -8.797 1.00 92.81 197 LEU A C 1
ATOM 1473 O O . LEU A 1 197 ? 10.904 -5.441 -8.633 1.00 92.81 197 LEU A O 1
ATOM 1477 N N . LYS A 1 198 ? 9.979 -7.470 -8.924 1.00 90.75 198 LYS A N 1
ATOM 1478 C CA . LYS A 1 198 ? 11.251 -8.205 -8.852 1.00 90.75 198 LYS A CA 1
ATOM 1479 C C . LYS A 1 198 ? 12.240 -7.683 -9.913 1.00 90.75 198 LYS A C 1
ATOM 1481 O O . LYS A 1 198 ? 11.829 -7.434 -11.059 1.00 90.75 198 LYS A O 1
ATOM 1486 N N . PRO A 1 199 ? 13.542 -7.556 -9.595 1.00 83.19 199 PRO A N 1
ATOM 1487 C CA . PRO A 1 199 ? 14.572 -7.379 -10.611 1.00 83.19 199 PRO A CA 1
ATOM 1488 C C . PRO A 1 199 ? 14.437 -8.477 -11.672 1.00 83.19 199 PRO A C 1
ATOM 1490 O O . PRO A 1 199 ? 14.231 -9.642 -11.334 1.00 83.19 199 PRO A O 1
ATOM 1493 N N . ASN A 1 200 ? 14.538 -8.111 -12.951 1.00 85.75 200 ASN A N 1
ATOM 1494 C CA . ASN A 1 200 ? 14.328 -9.006 -14.101 1.00 85.75 200 ASN A CA 1
ATOM 1495 C C . ASN A 1 200 ? 12.879 -9.499 -14.334 1.00 85.75 200 ASN A C 1
ATOM 1497 O O . ASN A 1 200 ? 12.688 -10.467 -15.067 1.00 85.75 200 ASN A O 1
ATOM 1501 N N . THR A 1 201 ? 11.849 -8.840 -13.779 1.00 89.31 201 THR A N 1
ATOM 1502 C CA . THR A 1 201 ? 10.456 -9.053 -14.240 1.00 89.31 201 THR A CA 1
ATOM 1503 C C . THR A 1 201 ? 10.378 -8.783 -15.759 1.00 89.31 201 THR A C 1
ATOM 1505 O O . THR A 1 201 ? 10.753 -7.677 -16.160 1.00 89.31 201 THR A O 1
ATOM 1508 N N . PRO A 1 202 ? 9.945 -9.741 -16.610 1.00 93.25 202 PRO A N 1
ATOM 1509 C CA . PRO A 1 202 ? 9.964 -9.575 -18.067 1.00 93.25 202 PRO A CA 1
ATOM 1510 C C . PRO A 1 202 ? 9.057 -8.442 -18.550 1.00 93.25 202 PRO A C 1
ATOM 1512 O O . PRO A 1 202 ? 7.945 -8.290 -18.047 1.00 93.25 202 PRO A O 1
ATOM 1515 N N . GLN A 1 203 ? 9.484 -7.697 -19.575 1.00 93.69 203 GLN A N 1
ATOM 1516 C CA . GLN A 1 203 ? 8.680 -6.595 -20.117 1.00 93.69 203 GLN A CA 1
ATOM 1517 C C . GLN A 1 203 ? 7.327 -7.080 -20.655 1.00 93.69 203 GLN A C 1
ATOM 1519 O O . GLN A 1 203 ? 6.303 -6.508 -20.312 1.00 93.69 203 GLN A O 1
ATOM 1524 N N . THR A 1 204 ? 7.297 -8.216 -21.355 1.00 95.81 204 THR A N 1
ATOM 1525 C CA . THR A 1 204 ? 6.052 -8.836 -21.844 1.00 95.81 204 THR A CA 1
ATOM 1526 C C . THR A 1 204 ? 5.047 -9.140 -20.729 1.00 95.81 204 THR A C 1
ATOM 1528 O O . THR A 1 204 ? 3.843 -9.034 -20.941 1.00 95.81 204 THR A O 1
ATOM 1531 N N . LEU A 1 205 ? 5.519 -9.487 -19.526 1.00 95.06 205 LEU A N 1
ATOM 1532 C CA . LEU A 1 205 ? 4.663 -9.690 -18.356 1.00 95.06 205 LEU A CA 1
ATOM 1533 C C . LEU A 1 205 ? 4.091 -8.359 -17.849 1.00 95.06 205 LEU A C 1
ATOM 1535 O O . LEU A 1 205 ? 2.911 -8.289 -17.518 1.00 95.06 205 LEU A O 1
ATOM 1539 N N . LEU A 1 206 ? 4.910 -7.306 -17.827 1.00 95.31 206 LEU A N 1
ATOM 1540 C CA . LEU A 1 206 ? 4.492 -5.955 -17.452 1.00 95.31 206 LEU A CA 1
ATOM 1541 C C . LEU A 1 206 ? 3.479 -5.375 -18.451 1.00 95.31 206 LEU A C 1
ATOM 1543 O O . LEU A 1 206 ? 2.509 -4.760 -18.021 1.00 95.31 206 LEU A O 1
ATOM 1547 N N . ASP A 1 207 ? 3.657 -5.628 -19.749 1.00 96.69 207 ASP A N 1
ATOM 1548 C CA . ASP A 1 207 ? 2.752 -5.176 -20.811 1.00 96.69 207 ASP A CA 1
ATOM 1549 C C . ASP A 1 207 ? 1.387 -5.889 -20.735 1.00 96.69 207 ASP A C 1
ATOM 1551 O O . ASP A 1 207 ? 0.344 -5.249 -20.870 1.00 96.69 207 ASP A O 1
ATOM 1555 N N . MET A 1 208 ? 1.371 -7.200 -20.442 1.00 97.06 208 MET A N 1
ATOM 1556 C CA . MET A 1 208 ? 0.129 -7.946 -20.181 1.00 97.06 208 MET A CA 1
ATOM 1557 C C . MET A 1 208 ? -0.619 -7.403 -18.952 1.00 97.06 208 MET A C 1
ATOM 1559 O O . MET A 1 208 ? -1.828 -7.185 -19.017 1.00 97.06 208 MET A O 1
ATOM 1563 N N . ILE A 1 209 ? 0.100 -7.152 -17.851 1.00 97.12 209 ILE A N 1
ATOM 1564 C CA . ILE A 1 209 ? -0.462 -6.572 -16.620 1.00 97.12 209 ILE A CA 1
ATOM 1565 C C . ILE A 1 209 ? -1.039 -5.175 -16.881 1.00 97.12 209 ILE A C 1
ATOM 1567 O O . ILE A 1 209 ? -2.134 -4.862 -16.415 1.00 97.12 209 ILE A O 1
ATOM 1571 N N . ASP A 1 210 ? -0.307 -4.327 -17.605 1.00 97.38 210 ASP A N 1
ATOM 1572 C CA . ASP A 1 210 ? -0.723 -2.963 -17.931 1.00 97.38 210 ASP A CA 1
ATOM 1573 C C . ASP A 1 210 ? -1.990 -2.963 -18.800 1.00 97.38 210 ASP A C 1
ATOM 1575 O O . ASP A 1 210 ? -2.973 -2.306 -18.447 1.00 97.38 210 ASP A O 1
ATOM 1579 N N . GLY A 1 211 ? -2.016 -3.777 -19.861 1.00 97.56 211 GLY A N 1
ATOM 1580 C CA . GLY A 1 211 ? -3.176 -3.927 -20.741 1.00 97.56 211 GLY A CA 1
ATOM 1581 C C . GLY A 1 211 ? -4.436 -4.396 -20.007 1.00 97.56 211 GLY A C 1
ATOM 1582 O O . GLY A 1 211 ? -5.502 -3.801 -20.177 1.00 97.56 211 GLY A O 1
ATOM 1583 N N . GLU A 1 212 ? -4.324 -5.408 -19.142 1.00 97.94 212 GLU A N 1
ATOM 1584 C CA . GLU A 1 212 ? -5.462 -5.930 -18.375 1.00 97.94 212 GLU A CA 1
ATOM 1585 C C . GLU A 1 212 ? -5.935 -4.959 -17.281 1.00 97.94 212 GLU A C 1
ATOM 1587 O O . GLU A 1 212 ? -7.135 -4.777 -17.078 1.00 97.94 212 GLU A O 1
ATOM 1592 N N . LEU A 1 213 ? -5.035 -4.271 -16.575 1.00 97.94 213 LEU A N 1
ATOM 1593 C CA . LEU A 1 213 ? -5.449 -3.260 -15.595 1.00 97.94 213 LEU A CA 1
ATOM 1594 C C . LEU A 1 213 ? -6.122 -2.059 -16.279 1.00 97.94 213 LEU A C 1
ATOM 1596 O O . LEU A 1 213 ? -7.129 -1.547 -15.778 1.00 97.94 213 LEU A O 1
ATOM 1600 N N . ARG A 1 214 ? -5.628 -1.636 -17.450 1.00 97.81 214 ARG A N 1
ATOM 1601 C CA . ARG A 1 214 ? -6.249 -0.562 -18.239 1.00 97.81 214 ARG A CA 1
ATOM 1602 C C . ARG A 1 214 ? -7.581 -0.970 -18.859 1.00 97.81 214 ARG A C 1
ATOM 1604 O O . ARG A 1 214 ? -8.466 -0.119 -18.923 1.00 97.81 214 ARG A O 1
ATOM 1611 N N . SER A 1 215 ? -7.791 -2.237 -19.233 1.00 97.81 215 SER A N 1
ATOM 1612 C CA . SER A 1 215 ? -9.103 -2.700 -19.719 1.00 97.81 215 SER A CA 1
ATOM 1613 C C . SER A 1 215 ? -10.194 -2.630 -18.642 1.00 97.81 215 SER A C 1
ATOM 1615 O O . SER A 1 215 ? -11.368 -2.473 -18.966 1.00 97.81 215 SER A O 1
ATOM 1617 N N . HIS A 1 216 ? -9.817 -2.662 -17.359 1.00 96.75 216 HIS A N 1
ATOM 1618 C CA . HIS A 1 216 ? -10.709 -2.404 -16.219 1.00 96.75 216 HIS A CA 1
ATOM 1619 C C . HIS A 1 216 ? -10.858 -0.904 -15.868 1.00 96.75 216 HIS A C 1
ATOM 1621 O O . HIS A 1 216 ? -11.524 -0.548 -14.892 1.00 96.75 216 HIS A O 1
ATOM 1627 N N . GLY A 1 217 ? -10.256 -0.007 -16.658 1.00 97.19 217 GLY A N 1
ATOM 1628 C CA . GLY A 1 217 ? -10.317 1.445 -16.477 1.00 97.19 217 GLY A CA 1
ATOM 1629 C C . GLY A 1 217 ? -9.366 2.003 -15.412 1.00 97.19 217 GLY A C 1
ATOM 1630 O O . GLY A 1 217 ? -9.537 3.152 -14.996 1.00 97.19 217 GLY A O 1
ATOM 1631 N N . PHE A 1 218 ? -8.383 1.224 -14.953 1.00 98.25 218 PHE A N 1
ATOM 1632 C CA . PHE A 1 218 ? -7.387 1.678 -13.983 1.00 98.25 218 PHE A CA 1
ATOM 1633 C C . PHE A 1 218 ? -6.238 2.446 -14.647 1.00 98.25 218 PHE A C 1
ATOM 1635 O O . PHE A 1 218 ? -5.954 2.303 -15.836 1.00 98.25 218 PHE A O 1
ATOM 1642 N N . GLU A 1 219 ? -5.558 3.277 -13.862 1.00 97.88 219 GLU A N 1
ATOM 1643 C CA . GLU A 1 219 ? -4.290 3.899 -14.252 1.00 97.88 219 GLU A CA 1
ATOM 1644 C C . GLU A 1 219 ? -3.122 3.121 -13.654 1.00 97.88 219 GLU A C 1
ATOM 1646 O O . GLU A 1 219 ? -3.163 2.754 -12.480 1.00 97.88 219 GLU A O 1
ATOM 1651 N N . VAL A 1 220 ? -2.076 2.907 -14.451 1.00 97.50 220 VAL A N 1
ATOM 1652 C CA . VAL A 1 220 ? -0.876 2.158 -14.067 1.00 97.50 220 VAL A CA 1
ATOM 1653 C C . VAL A 1 220 ? 0.368 2.995 -14.357 1.00 97.50 220 VAL A C 1
ATOM 1655 O O . VAL A 1 220 ? 0.473 3.606 -15.425 1.00 97.50 220 VAL A O 1
ATOM 1658 N N . TRP A 1 221 ? 1.316 2.982 -13.421 1.00 96.06 221 TRP A N 1
ATOM 1659 C CA . TRP A 1 221 ? 2.667 3.527 -13.565 1.00 96.06 221 TRP A CA 1
ATOM 1660 C C . TRP A 1 221 ? 3.692 2.577 -12.939 1.00 96.06 221 TRP A C 1
ATOM 1662 O O . TRP A 1 221 ? 3.354 1.781 -12.062 1.00 96.06 221 TRP A O 1
ATOM 1672 N N . GLN A 1 222 ? 4.957 2.693 -13.345 1.00 93.31 222 GLN A N 1
ATOM 1673 C CA . GLN A 1 222 ? 6.057 1.866 -12.831 1.00 93.31 222 GLN A CA 1
ATOM 1674 C C . GLN A 1 222 ? 7.224 2.725 -12.294 1.00 93.31 222 GLN A C 1
ATOM 1676 O O . GLN A 1 222 ? 8.320 2.696 -12.857 1.00 93.31 222 GLN A O 1
ATOM 1681 N N . PRO A 1 223 ? 7.002 3.577 -11.273 1.00 89.69 223 PRO A N 1
ATOM 1682 C CA . PRO A 1 223 ? 8.030 4.495 -10.796 1.00 89.69 223 PRO A CA 1
ATOM 1683 C C . PRO A 1 223 ? 9.135 3.779 -9.991 1.00 89.69 223 PRO A C 1
ATOM 1685 O O . PRO A 1 223 ? 8.869 2.776 -9.318 1.00 89.69 223 PRO A O 1
ATOM 1688 N N . PRO A 1 224 ? 10.366 4.324 -9.973 1.00 88.38 224 PRO A N 1
ATOM 1689 C CA . PRO A 1 224 ? 11.333 4.010 -8.929 1.00 88.38 224 PRO A CA 1
ATOM 1690 C C . PRO A 1 224 ? 10.877 4.614 -7.590 1.00 88.38 224 PRO A C 1
ATOM 1692 O O . PRO A 1 224 ? 10.325 5.716 -7.536 1.00 88.38 224 PRO A O 1
ATOM 1695 N N . LEU A 1 225 ? 11.132 3.907 -6.494 1.00 87.56 225 LEU A N 1
ATOM 1696 C CA . LEU A 1 225 ? 10.801 4.297 -5.126 1.00 87.56 225 LEU A CA 1
ATOM 1697 C C . LEU A 1 225 ? 12.079 4.670 -4.359 1.00 87.56 225 LEU A C 1
ATOM 1699 O O . LEU A 1 225 ? 13.139 4.089 -4.567 1.00 87.56 225 LEU A O 1
ATOM 1703 N N . GLY A 1 226 ? 11.990 5.645 -3.450 1.00 83.94 226 GLY A N 1
ATOM 1704 C CA . GLY A 1 226 ? 13.153 6.102 -2.677 1.00 83.94 226 GLY A CA 1
ATOM 1705 C C . GLY A 1 226 ? 14.135 6.973 -3.473 1.00 83.94 226 GLY A C 1
ATOM 1706 O O . GLY A 1 226 ? 15.319 7.039 -3.137 1.00 83.94 226 GLY A O 1
ATOM 1707 N N . GLY A 1 227 ? 13.655 7.656 -4.517 1.00 82.75 227 GLY A N 1
ATOM 1708 C CA . GLY A 1 227 ? 14.448 8.604 -5.300 1.00 82.75 227 GLY A CA 1
ATOM 1709 C C . GLY A 1 227 ? 14.992 9.798 -4.492 1.00 82.75 227 GLY A C 1
ATOM 1710 O O . GLY A 1 227 ? 14.780 9.904 -3.278 1.00 82.75 227 GLY A O 1
ATOM 1711 N N . PRO A 1 228 ? 15.727 10.714 -5.146 1.00 80.94 228 PRO A N 1
ATOM 1712 C CA . PRO A 1 228 ? 16.105 11.995 -4.555 1.00 80.94 228 PRO A CA 1
ATOM 1713 C C . PRO A 1 228 ? 14.878 12.794 -4.096 1.00 80.94 228 PRO A C 1
ATOM 1715 O O . PRO A 1 228 ? 13.844 12.777 -4.757 1.00 80.94 228 PRO A O 1
ATOM 1718 N N . GLY A 1 229 ? 15.014 13.500 -2.971 1.00 83.69 229 GLY A N 1
ATOM 1719 C CA . GLY A 1 229 ? 14.071 14.533 -2.540 1.00 83.69 229 GLY A CA 1
ATOM 1720 C C . GLY A 1 229 ? 14.256 15.821 -3.348 1.00 83.69 229 GLY A C 1
ATOM 1721 O O . GLY A 1 229 ? 14.344 15.786 -4.570 1.00 83.69 229 GLY A O 1
ATOM 1722 N N . VAL A 1 230 ? 14.358 16.968 -2.672 1.00 87.62 230 VAL A N 1
ATOM 1723 C CA . VAL A 1 230 ? 14.658 18.244 -3.346 1.00 87.62 230 VAL A CA 1
ATOM 1724 C C . VAL A 1 230 ? 16.021 18.167 -4.050 1.00 87.62 230 VAL A C 1
ATOM 1726 O O . VAL A 1 230 ? 17.020 17.780 -3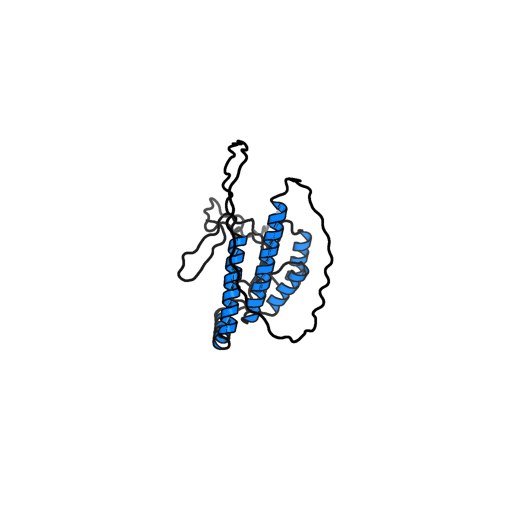.437 1.00 87.62 230 VAL A O 1
ATOM 1729 N N . VAL A 1 231 ? 16.039 18.534 -5.334 1.00 86.94 231 VAL A N 1
ATOM 1730 C CA . VAL A 1 231 ? 17.216 18.592 -6.211 1.00 86.94 231 VAL A CA 1
ATOM 1731 C C . VAL A 1 231 ? 17.166 19.896 -7.005 1.00 86.94 231 VAL A C 1
ATOM 1733 O O . VAL A 1 231 ? 16.110 20.288 -7.499 1.00 86.94 231 VAL A O 1
ATOM 1736 N N . GLU A 1 232 ? 18.312 20.557 -7.133 1.00 89.69 232 GLU A N 1
ATOM 1737 C CA . GLU A 1 232 ? 18.492 21.701 -8.023 1.00 89.69 232 GLU A CA 1
ATOM 1738 C C . GLU A 1 232 ? 18.826 21.221 -9.443 1.00 89.69 232 GLU A C 1
ATOM 1740 O O . GLU A 1 232 ? 19.661 20.334 -9.633 1.00 89.69 232 GLU A O 1
ATOM 1745 N N . HIS A 1 233 ? 18.187 21.814 -10.452 1.00 88.31 233 HIS A N 1
ATOM 1746 C CA . HIS A 1 233 ? 18.425 21.500 -11.859 1.00 88.31 233 HIS A CA 1
ATOM 1747 C C . HIS A 1 233 ? 18.798 22.772 -12.627 1.00 88.31 233 HIS A C 1
ATOM 1749 O O . HIS A 1 233 ? 18.015 23.716 -12.676 1.00 88.31 233 HIS A O 1
ATOM 1755 N N . GLN A 1 234 ? 19.953 22.766 -13.302 1.00 90.62 234 GLN A N 1
ATOM 1756 C CA . GLN A 1 234 ? 20.441 23.904 -14.103 1.00 90.62 234 GLN A CA 1
ATOM 1757 C C . GLN A 1 234 ? 19.507 24.295 -15.266 1.00 90.62 234 GLN A C 1
ATOM 1759 O O . GLN A 1 234 ? 19.566 25.414 -15.769 1.00 90.62 234 GLN A O 1
ATOM 1764 N N . ARG A 1 235 ? 18.662 23.366 -15.731 1.00 90.31 235 ARG A N 1
ATOM 1765 C CA . ARG A 1 235 ? 17.633 23.573 -16.762 1.00 90.31 235 ARG A CA 1
ATOM 1766 C C . ARG A 1 235 ? 16.379 22.783 -16.385 1.00 90.31 235 ARG A C 1
ATOM 1768 O O . ARG A 1 235 ? 16.493 21.740 -15.744 1.00 90.31 235 ARG A O 1
ATOM 1775 N N . ARG A 1 236 ? 15.195 23.250 -16.806 1.00 84.75 236 ARG A N 1
ATOM 1776 C CA . ARG A 1 236 ? 13.905 22.570 -16.568 1.00 84.75 236 ARG A CA 1
ATOM 1777 C C . ARG A 1 236 ? 13.964 21.118 -17.085 1.00 84.75 236 ARG A C 1
ATOM 1779 O O . ARG A 1 236 ? 14.150 20.945 -18.290 1.00 84.75 236 ARG A O 1
ATOM 1786 N N . PRO A 1 237 ? 13.787 20.096 -16.223 1.00 84.12 237 PRO A N 1
ATOM 1787 C CA . PRO A 1 237 ? 13.815 18.699 -16.651 1.00 84.12 237 PRO A CA 1
ATOM 1788 C C . PRO A 1 237 ? 12.756 18.378 -17.711 1.00 84.12 237 PRO A C 1
ATOM 1790 O O . PRO A 1 237 ? 11.648 18.919 -17.674 1.00 84.12 237 PRO A O 1
ATOM 1793 N N . GLU A 1 238 ? 13.078 17.447 -18.611 1.00 80.00 238 GLU A N 1
ATOM 1794 C CA . GLU A 1 238 ? 12.187 16.974 -19.686 1.00 80.00 238 GLU A CA 1
ATOM 1795 C C . GLU A 1 238 ? 10.858 16.418 -19.158 1.00 80.00 238 GLU A C 1
ATOM 1797 O O . GLU A 1 238 ? 9.821 16.629 -19.776 1.00 80.00 238 GLU A O 1
ATOM 1802 N N . LEU A 1 239 ? 10.864 15.842 -17.948 1.00 71.44 239 LEU A N 1
ATOM 1803 C CA . LEU A 1 239 ? 9.674 15.391 -17.212 1.00 71.44 239 LEU A CA 1
ATOM 1804 C C . LEU A 1 239 ? 8.571 16.465 -17.088 1.00 71.44 239 LEU A C 1
ATOM 1806 O O . LEU A 1 239 ? 7.403 16.131 -16.915 1.00 71.44 239 LEU A O 1
ATOM 1810 N N . PHE A 1 240 ? 8.934 17.749 -17.168 1.00 74.12 240 PHE A N 1
ATOM 1811 C CA . PHE A 1 240 ? 8.009 18.878 -17.074 1.00 74.12 240 PHE A CA 1
ATOM 1812 C C . PHE A 1 240 ? 7.795 19.606 -18.407 1.00 74.12 240 PHE A C 1
ATOM 1814 O O . PHE A 1 240 ? 7.259 20.717 -18.395 1.00 74.12 240 PHE A O 1
ATOM 1821 N N . GLN A 1 241 ? 8.240 19.068 -19.543 1.00 68.38 241 GLN A N 1
ATOM 1822 C CA . GLN A 1 241 ? 7.974 19.661 -20.854 1.00 68.38 241 GLN A CA 1
ATOM 1823 C C . GLN A 1 241 ? 6.606 19.191 -21.363 1.00 68.38 241 GLN A C 1
ATOM 1825 O O . GLN A 1 241 ? 6.365 17.999 -21.537 1.00 68.38 241 GLN A O 1
ATOM 1830 N N . THR A 1 242 ? 5.688 20.131 -21.588 1.00 58.41 242 THR A N 1
ATOM 1831 C CA . THR A 1 242 ? 4.418 19.844 -22.264 1.00 58.41 242 THR A CA 1
ATOM 1832 C C . THR A 1 242 ? 4.687 19.485 -23.729 1.00 58.41 242 THR A C 1
ATOM 1834 O O . THR A 1 242 ? 5.455 20.204 -24.373 1.00 58.41 242 THR A O 1
ATOM 1837 N N . PRO A 1 243 ? 4.055 18.433 -24.287 1.00 55.22 243 PRO A N 1
ATOM 1838 C CA . PRO A 1 243 ? 4.202 18.099 -25.700 1.00 55.22 243 PRO A CA 1
ATOM 1839 C C . PRO A 1 243 ? 3.794 19.285 -26.576 1.00 55.22 243 PRO A C 1
ATOM 1841 O O . PRO A 1 243 ? 2.657 19.754 -26.512 1.00 55.22 243 PRO A O 1
ATOM 1844 N N . VAL A 1 244 ? 4.729 19.792 -27.378 1.00 51.66 244 VAL A N 1
ATOM 1845 C CA . VAL A 1 244 ? 4.456 20.904 -28.289 1.00 51.66 244 VAL A CA 1
ATOM 1846 C C . VAL A 1 244 ? 3.753 20.340 -29.520 1.00 51.66 244 VAL A C 1
ATOM 1848 O O . VAL A 1 244 ? 4.382 19.675 -30.342 1.00 51.66 244 VAL A O 1
ATOM 1851 N N . SER A 1 245 ? 2.450 20.585 -29.651 1.00 46.81 245 SER A N 1
ATOM 1852 C CA . SER A 1 245 ? 1.695 20.210 -30.851 1.00 46.81 245 SER A CA 1
ATOM 1853 C C . SER A 1 245 ? 2.212 20.998 -32.055 1.00 46.81 245 SER A C 1
ATOM 1855 O O . SER A 1 245 ? 1.949 22.194 -32.189 1.00 46.81 245 SER A O 1
ATOM 1857 N N . SER A 1 246 ? 2.964 20.336 -32.932 1.00 44.25 246 SER A N 1
ATOM 1858 C CA . SER A 1 246 ? 3.567 20.928 -34.125 1.00 44.25 246 SER A CA 1
ATOM 1859 C C . SER A 1 246 ? 2.544 21.113 -35.250 1.00 44.25 246 SER A C 1
ATOM 1861 O O . SER A 1 246 ? 2.564 20.417 -36.265 1.00 44.25 246 SER A O 1
ATOM 1863 N N . THR A 1 247 ? 1.663 22.104 -35.109 1.00 42.28 247 THR A N 1
ATOM 1864 C CA . THR A 1 247 ? 0.802 22.551 -36.212 1.00 42.28 247 THR A CA 1
ATOM 1865 C C . THR A 1 247 ? 1.647 23.267 -37.269 1.00 42.28 247 THR A C 1
ATOM 1867 O O . THR A 1 247 ? 1.788 24.490 -37.249 1.00 42.28 247 THR A O 1
ATOM 1870 N N . GLN A 1 248 ? 2.215 22.513 -38.213 1.00 42.81 248 GLN A N 1
ATOM 1871 C CA . GLN A 1 248 ? 2.773 23.085 -39.438 1.00 42.81 248 GLN A CA 1
ATOM 1872 C C . GLN A 1 248 ? 1.628 23.628 -40.300 1.00 42.81 248 GLN A C 1
ATOM 1874 O O . GLN A 1 248 ? 1.019 22.905 -41.086 1.00 42.81 248 GLN A O 1
ATOM 1879 N N . CYS A 1 249 ? 1.323 24.916 -40.149 1.00 34.34 249 CYS A N 1
ATOM 1880 C CA . CYS A 1 249 ? 0.437 25.620 -41.066 1.00 34.34 249 CYS A CA 1
ATOM 1881 C C . CYS A 1 249 ? 1.206 25.922 -42.360 1.00 34.34 249 CYS A C 1
ATOM 1883 O O . CYS A 1 249 ? 1.931 26.913 -42.453 1.00 34.34 249 CYS A O 1
ATOM 1885 N N . SER A 1 250 ? 1.085 25.038 -43.351 1.00 46.50 250 SER A N 1
ATOM 1886 C CA . SER A 1 250 ? 1.621 25.260 -44.692 1.00 46.50 250 SER A CA 1
ATOM 1887 C C . SER A 1 250 ? 0.828 26.362 -45.400 1.00 46.50 250 SER A C 1
ATOM 1889 O O . SER A 1 250 ? -0.331 26.157 -45.766 1.00 46.50 250 SER A O 1
ATOM 1891 N N . THR A 1 251 ? 1.444 27.519 -45.629 1.00 47.06 251 THR A N 1
ATOM 1892 C CA . THR A 1 251 ? 0.863 28.577 -46.462 1.00 47.06 251 THR A CA 1
ATOM 1893 C C . THR A 1 251 ? 0.894 28.174 -47.944 1.00 47.06 251 THR A C 1
ATOM 1895 O O . THR A 1 251 ? 1.958 27.825 -48.460 1.00 47.06 251 THR A O 1
ATOM 1898 N N . PRO A 1 252 ? -0.236 28.223 -48.674 1.00 46.16 252 PRO A N 1
ATOM 1899 C CA . PRO A 1 252 ? -0.231 28.002 -50.114 1.00 46.16 252 PRO A CA 1
ATOM 1900 C C . PRO A 1 252 ? 0.317 29.237 -50.841 1.00 46.16 252 PRO A C 1
ATOM 1902 O O . PRO A 1 252 ? -0.107 30.367 -50.594 1.00 46.16 252 PRO A O 1
ATOM 1905 N N . ALA A 1 253 ? 1.249 29.024 -51.771 1.00 45.88 253 ALA A N 1
ATOM 1906 C CA . ALA A 1 253 ? 1.784 30.087 -52.614 1.00 45.88 253 ALA A CA 1
ATOM 1907 C C . ALA A 1 253 ? 0.728 30.563 -53.628 1.00 45.88 253 ALA A C 1
ATOM 1909 O O . ALA A 1 253 ? 0.294 29.793 -54.487 1.00 45.88 253 ALA A O 1
ATOM 1910 N N . SER A 1 254 ? 0.345 31.840 -53.562 1.00 47.03 254 SER A N 1
ATOM 1911 C CA . SER A 1 254 ? -0.558 32.445 -54.545 1.00 47.03 254 SER A CA 1
ATOM 1912 C C . SER A 1 254 ? 0.225 32.946 -55.761 1.00 47.03 254 SER A C 1
ATOM 1914 O O . SER A 1 254 ? 1.064 33.838 -55.644 1.00 47.03 254 SER A O 1
ATOM 1916 N N . LYS A 1 255 ? -0.052 32.374 -56.938 1.00 47.44 255 LYS A N 1
ATOM 1917 C CA . LYS A 1 255 ? 0.384 32.906 -58.237 1.00 47.44 255 LYS A CA 1
ATOM 1918 C C . LYS A 1 255 ? -0.701 33.823 -58.792 1.00 47.44 255 LYS A C 1
ATOM 1920 O O . LYS A 1 255 ? -1.749 33.309 -59.148 1.00 47.44 255 LYS A O 1
ATOM 1925 N N . HIS A 1 256 ? -0.414 35.114 -58.936 1.00 45.38 256 HIS A N 1
ATOM 1926 C CA . HIS A 1 256 ? -0.994 36.076 -59.893 1.00 45.38 256 HIS A CA 1
ATOM 1927 C C . HIS A 1 256 ? -0.219 37.402 -59.700 1.00 45.38 256 HIS A C 1
ATOM 1929 O O . HIS A 1 256 ? 0.098 37.737 -58.563 1.00 45.38 256 HIS A O 1
ATOM 1935 N N . LYS A 1 257 ? 0.133 38.182 -60.725 1.00 43.03 257 LYS A N 1
ATOM 1936 C CA . LYS A 1 257 ? -0.156 38.103 -62.164 1.00 43.03 257 LYS A CA 1
ATOM 1937 C C . LYS A 1 257 ? 1.008 38.725 -62.944 1.00 43.03 257 LYS A C 1
ATOM 1939 O O . LYS A 1 257 ? 1.635 39.640 -62.371 1.00 43.03 257 LYS A O 1
#